Protein AF-A0A671TIH8-F1 (afdb_monomer_lite)

Radius of gyration: 18.8 Å; chains: 1; bounding box: 42×39×66 Å

Sequence (203 aa):
MKINFQILFIASVSAQFGKHVYVEHEYEWPEAQQYCRDHYTDLSPLTSHREEMKLKTATTGKVQKFWIGLYRNGTDWKWSGGGHFHFFCINLIVMETKRTWLQAMWQCKNTHTALVSLASETEHLLAVREIQQDDVTELVWIGLRFLQDRWLWVNDDPLDYQAWPKEGDQDHLCPLWKRCGALTKEGRWENWDCDARLNFICY

Foldseek 3Di:
DDPDPPPPPPVFDWDDDQQKIWTPWWDWQVVQQVVLVVPAQGFAAPDDPVSVVSVCVVVVVPAPDEDGDDDDDDDDDDDPDGDIGITIHGHKDWFLWWDFLVVQQVVLVVPHNGFADQQDPVSLVSVLVVQLDPSFDQKAFGQWFQDPQDIDRPSRRDNNDAQADPDDDVCVNGPPAQGTWIAGNVSHIDRGHRRGIGIGIHD

Structure (mmCIF, N/CA/C/O backbone):
data_AF-A0A671TIH8-F1
#
_entry.id   AF-A0A671TIH8-F1
#
loop_
_atom_site.group_PDB
_atom_site.id
_atom_site.type_symbol
_atom_site.label_atom_id
_atom_site.label_alt_id
_atom_site.label_comp_id
_atom_site.label_asym_id
_atom_site.label_entity_id
_atom_site.label_seq_id
_atom_site.pdbx_PDB_ins_code
_atom_site.Cartn_x
_atom_site.Cartn_y
_atom_site.Cartn_z
_atom_site.occupancy
_atom_site.B_iso_or_equiv
_atom_site.auth_seq_id
_atom_site.auth_comp_id
_atom_site.auth_asym_id
_atom_site.auth_atom_id
_atom_site.pdbx_PDB_model_num
ATOM 1 N N . MET A 1 1 ? 16.368 -19.559 41.984 1.00 33.50 1 MET A N 1
ATOM 2 C CA . MET A 1 1 ? 14.913 -19.748 41.820 1.00 33.50 1 MET A CA 1
ATOM 3 C C . MET A 1 1 ? 14.466 -18.858 40.667 1.00 33.50 1 MET A C 1
ATOM 5 O O . MET A 1 1 ? 14.328 -17.660 40.857 1.00 33.50 1 MET A O 1
ATOM 9 N N . LYS A 1 2 ? 14.411 -19.400 39.444 1.00 30.80 2 LYS A N 1
ATOM 10 C CA . LYS A 1 2 ? 13.962 -18.664 38.253 1.00 30.80 2 LYS A CA 1
ATOM 11 C C . LYS A 1 2 ? 12.460 -18.898 38.132 1.00 30.80 2 LYS A C 1
ATOM 13 O O . LYS A 1 2 ? 12.046 -20.043 37.978 1.00 30.80 2 LYS A O 1
ATOM 18 N N . ILE A 1 3 ? 11.670 -17.844 38.294 1.00 37.06 3 ILE A N 1
ATOM 19 C CA . ILE A 1 3 ? 10.221 -17.898 38.099 1.00 37.06 3 ILE A CA 1
ATOM 20 C C . ILE A 1 3 ? 9.996 -18.085 36.599 1.00 37.06 3 ILE A C 1
ATOM 22 O O . ILE A 1 3 ? 10.389 -17.243 35.797 1.00 37.06 3 ILE A O 1
ATOM 26 N N . ASN A 1 4 ? 9.452 -19.241 36.234 1.00 28.42 4 ASN A N 1
ATOM 27 C CA . ASN A 1 4 ? 9.126 -19.597 34.864 1.00 28.42 4 ASN A CA 1
ATOM 28 C C . ASN A 1 4 ? 7.735 -19.028 34.559 1.00 28.42 4 ASN A C 1
ATOM 30 O O . ASN A 1 4 ? 6.730 -19.614 34.956 1.00 28.42 4 ASN A O 1
ATOM 34 N N . PHE A 1 5 ? 7.676 -17.859 33.918 1.00 40.62 5 PHE A N 1
ATOM 35 C CA . PHE A 1 5 ? 6.441 -17.384 33.302 1.00 40.62 5 PHE A CA 1
ATOM 36 C C . PHE A 1 5 ? 6.196 -18.245 32.062 1.00 40.62 5 PHE A C 1
ATOM 38 O O . PHE A 1 5 ? 6.709 -17.964 30.981 1.00 40.62 5 PHE A O 1
ATOM 45 N N . GLN A 1 6 ? 5.415 -19.315 32.212 1.00 37.22 6 GLN A N 1
ATOM 46 C CA . GLN A 1 6 ? 4.691 -19.852 31.069 1.00 37.22 6 GLN A CA 1
ATOM 47 C C . GLN A 1 6 ? 3.666 -18.790 30.669 1.00 37.22 6 GLN A C 1
ATOM 49 O O . GLN A 1 6 ? 2.587 -18.704 31.250 1.00 37.22 6 GLN A O 1
ATOM 54 N N . ILE A 1 7 ? 4.033 -17.936 29.714 1.00 46.59 7 ILE A N 1
ATOM 55 C CA . ILE A 1 7 ? 3.062 -17.138 28.975 1.00 46.59 7 ILE A CA 1
ATOM 56 C C . ILE A 1 7 ? 2.203 -18.158 28.230 1.00 46.59 7 ILE A C 1
ATOM 58 O O . ILE A 1 7 ? 2.672 -18.827 27.308 1.00 46.59 7 ILE A O 1
ATOM 62 N N . LEU A 1 8 ? 0.961 -18.332 28.682 1.00 35.62 8 LEU A N 1
ATOM 63 C CA . LEU A 1 8 ? -0.069 -18.971 27.881 1.00 35.62 8 LEU A CA 1
ATOM 64 C C . LEU A 1 8 ? -0.214 -18.107 26.619 1.00 35.62 8 LEU A C 1
ATOM 66 O O . LEU A 1 8 ? -0.825 -17.043 26.668 1.00 35.62 8 LEU A O 1
ATOM 70 N N . PHE A 1 9 ? 0.363 -18.534 25.494 1.00 41.25 9 PHE A N 1
ATOM 71 C CA . PHE A 1 9 ? -0.063 -18.033 24.193 1.00 41.25 9 PHE A CA 1
ATOM 72 C C . PHE A 1 9 ? -1.474 -18.577 23.973 1.00 41.25 9 PHE A C 1
ATOM 74 O O . PHE A 1 9 ? -1.660 -19.674 23.449 1.00 41.25 9 PHE A O 1
ATOM 81 N N . ILE A 1 10 ? -2.485 -17.840 24.437 1.00 46.78 10 ILE A N 1
ATOM 82 C CA . ILE A 1 10 ? -3.822 -17.991 23.877 1.00 46.78 10 ILE A CA 1
ATOM 83 C C . ILE A 1 10 ? -3.638 -17.609 22.413 1.00 46.78 10 ILE A C 1
ATOM 85 O O . ILE A 1 10 ? -3.337 -16.456 22.116 1.00 46.78 10 ILE A O 1
ATOM 89 N N . ALA A 1 11 ? -3.720 -18.586 21.509 1.00 47.25 11 ALA A N 1
ATOM 90 C CA . ALA A 1 11 ? -3.838 -18.294 20.092 1.00 47.25 11 ALA A CA 1
ATOM 91 C C . ALA A 1 11 ? -5.108 -17.453 19.944 1.00 47.25 11 ALA A C 1
ATOM 93 O O . ALA A 1 11 ? -6.221 -17.961 20.077 1.00 47.25 11 ALA A O 1
ATOM 94 N N . SER A 1 12 ? -4.939 -16.146 19.794 1.00 57.44 12 SER A N 1
ATOM 95 C CA . SER A 1 12 ? -6.039 -15.235 19.550 1.00 57.44 12 SER A CA 1
ATOM 96 C C . SER A 1 12 ? -6.670 -15.636 18.224 1.00 57.44 12 SER A C 1
ATOM 98 O O . SER A 1 12 ? -6.004 -15.741 17.190 1.00 57.44 12 SER A O 1
ATOM 100 N N . VAL A 1 13 ? -7.971 -15.918 18.254 1.00 72.50 13 VAL A N 1
ATOM 101 C CA . VAL A 1 13 ? -8.722 -16.156 17.027 1.00 72.50 13 VAL A CA 1
ATOM 102 C C . VAL A 1 13 ? -8.738 -14.831 16.270 1.00 72.50 13 VAL A C 1
ATOM 104 O O . VAL A 1 13 ? -9.264 -13.825 16.750 1.00 72.50 13 VAL A O 1
ATOM 107 N N . SER A 1 14 ? -8.091 -14.823 15.109 1.00 80.69 14 SER A N 1
ATOM 108 C CA . SER A 1 14 ? -8.072 -13.691 14.193 1.00 80.69 14 SER A CA 1
ATOM 109 C C . SER A 1 14 ? -8.720 -14.091 12.874 1.00 80.69 14 SER A C 1
ATOM 111 O O . SER A 1 14 ? -8.659 -15.250 12.458 1.00 80.69 14 SER A O 1
ATOM 113 N N . ALA A 1 15 ? -9.389 -13.139 12.230 1.00 85.31 15 ALA A N 1
ATOM 114 C CA . ALA A 1 15 ? -10.058 -13.360 10.953 1.00 85.31 15 ALA A CA 1
ATOM 115 C C . ALA A 1 15 ? -9.617 -12.306 9.933 1.00 85.31 15 ALA A C 1
ATOM 117 O O . ALA A 1 15 ? -9.717 -11.108 10.196 1.00 85.31 15 ALA A O 1
ATOM 118 N N . GLN A 1 16 ? -9.143 -12.756 8.768 1.00 87.12 16 GLN A N 1
ATOM 119 C CA . GLN A 1 16 ? -8.716 -11.883 7.673 1.00 87.12 16 GLN A CA 1
ATOM 120 C C . GLN A 1 16 ? -9.917 -11.450 6.818 1.00 87.12 16 GLN A C 1
ATOM 122 O O . GLN A 1 16 ? -10.684 -12.279 6.327 1.00 87.12 16 GLN A O 1
ATOM 127 N N . PHE A 1 17 ? -10.032 -10.147 6.575 1.00 87.44 17 PHE A N 1
ATOM 128 C CA . PHE A 1 17 ? -11.039 -9.507 5.736 1.00 87.44 17 PHE A CA 1
ATOM 129 C C . PHE A 1 17 ? -10.373 -8.507 4.788 1.00 87.44 17 PHE A C 1
ATOM 131 O O . PHE A 1 17 ? -10.206 -7.325 5.101 1.00 87.44 17 PHE A O 1
ATOM 138 N N . GLY A 1 18 ? -9.994 -8.969 3.597 1.00 87.31 18 GLY A N 1
ATOM 139 C CA . GLY A 1 18 ? -9.231 -8.133 2.674 1.00 87.31 18 GLY A CA 1
ATOM 140 C C . GLY A 1 18 ? -7.857 -7.829 3.272 1.00 87.31 18 GLY A C 1
ATOM 141 O O . GLY A 1 18 ? -7.133 -8.748 3.623 1.00 87.31 18 GLY A O 1
ATOM 142 N N . LYS A 1 19 ? -7.536 -6.547 3.455 1.00 90.56 19 LYS A N 1
ATOM 143 C CA . LYS A 1 19 ? -6.309 -6.082 4.126 1.00 90.56 19 LYS A CA 1
ATOM 144 C C . LYS A 1 19 ? -6.391 -5.984 5.653 1.00 90.56 19 LYS A C 1
ATOM 146 O O . LYS A 1 19 ? -5.404 -5.640 6.298 1.00 90.56 19 LYS A O 1
ATOM 151 N N . HIS A 1 20 ? -7.563 -6.256 6.225 1.00 92.56 20 HIS A N 1
ATOM 152 C CA . HIS A 1 20 ? -7.836 -6.068 7.648 1.00 92.56 20 HIS A CA 1
ATOM 153 C C . HIS A 1 20 ? -7.850 -7.394 8.385 1.00 92.56 20 HIS A C 1
ATOM 155 O O . HIS A 1 20 ? -8.495 -8.339 7.942 1.00 92.56 20 HIS A O 1
ATOM 161 N N . VAL A 1 21 ? -7.228 -7.438 9.554 1.00 93.12 21 VAL A N 1
ATOM 162 C CA . VAL A 1 21 ? -7.294 -8.571 10.471 1.00 93.12 21 VAL A CA 1
ATOM 163 C C . VAL A 1 21 ? -8.147 -8.180 11.662 1.00 93.12 21 VAL A C 1
ATOM 165 O O . VAL A 1 21 ? -7.780 -7.288 12.422 1.00 93.12 21 VAL A O 1
ATOM 168 N N . TYR A 1 22 ? -9.283 -8.843 11.837 1.00 92.44 22 TYR A N 1
ATOM 169 C CA . TYR A 1 22 ? -10.086 -8.706 13.043 1.00 92.44 22 TYR A CA 1
ATOM 170 C C . TYR A 1 22 ? -9.444 -9.471 14.196 1.00 92.44 22 TYR A C 1
ATOM 172 O O . TYR A 1 22 ? -9.108 -10.647 14.038 1.00 92.44 22 TYR A O 1
ATOM 180 N N . VAL A 1 23 ? -9.340 -8.821 15.354 1.00 91.50 23 VAL A N 1
ATOM 181 C CA . VAL A 1 23 ? -8.913 -9.446 16.607 1.00 91.50 23 VAL A CA 1
ATOM 182 C C . VAL A 1 23 ? -10.116 -9.515 17.544 1.00 91.50 23 VAL A C 1
ATOM 184 O O . VAL A 1 23 ? -10.739 -8.498 17.847 1.00 91.50 23 VAL A O 1
ATOM 187 N N . GLU A 1 24 ? -10.462 -10.725 17.989 1.00 86.56 24 GLU A N 1
ATOM 188 C CA . GLU A 1 24 ? -11.682 -10.958 18.776 1.00 86.56 24 GLU A CA 1
ATOM 189 C C . GLU A 1 24 ? -11.650 -10.284 20.158 1.00 86.56 24 GLU A C 1
ATOM 191 O O . GLU A 1 24 ? -12.685 -9.851 20.659 1.00 86.56 24 GLU A O 1
ATOM 196 N N . HIS A 1 25 ? -10.468 -10.145 20.758 1.00 87.69 25 HIS A N 1
ATOM 197 C CA . HIS A 1 25 ? -10.304 -9.566 22.092 1.00 87.69 25 HIS A CA 1
ATOM 198 C C . HIS A 1 25 ? -10.431 -8.035 22.080 1.00 87.69 25 HIS A C 1
ATOM 200 O O . HIS A 1 25 ? -10.101 -7.374 21.096 1.00 87.69 25 HIS A O 1
ATOM 206 N N . GLU A 1 26 ? -10.891 -7.466 23.192 1.00 89.75 26 GLU A N 1
ATOM 207 C CA . GLU A 1 26 ? -11.017 -6.019 23.372 1.00 89.75 26 GLU A CA 1
ATOM 208 C C . GLU A 1 26 ? -9.852 -5.470 24.203 1.00 89.75 26 GLU A C 1
ATOM 210 O O . GLU A 1 26 ? -9.499 -6.024 25.245 1.00 89.75 26 GLU A O 1
ATOM 215 N N . TYR A 1 27 ? -9.280 -4.351 23.770 1.00 88.25 27 TYR A N 1
ATOM 216 C CA . TYR A 1 27 ? -8.140 -3.707 24.428 1.00 88.25 27 TYR A CA 1
ATOM 217 C C . TYR A 1 27 ? -8.364 -2.203 24.541 1.00 88.25 27 TYR A C 1
ATOM 219 O O . TYR A 1 27 ? -9.181 -1.634 23.804 1.00 88.25 27 TYR A O 1
ATOM 227 N N . GLU A 1 28 ? -7.626 -1.537 25.427 1.00 88.75 28 GLU A N 1
ATOM 228 C CA . GLU A 1 28 ? -7.474 -0.094 25.316 1.00 88.75 28 GLU A CA 1
ATOM 229 C C . GLU A 1 28 ? -6.682 0.240 24.046 1.00 88.75 28 GLU A C 1
ATOM 231 O O . GLU A 1 28 ? -5.911 -0.569 23.525 1.00 88.75 28 GLU A O 1
ATOM 236 N N . TRP A 1 29 ? -6.854 1.455 23.529 1.00 87.31 29 TRP A N 1
ATOM 237 C CA . TRP A 1 29 ? -6.209 1.867 22.282 1.00 87.31 29 TRP A CA 1
ATOM 238 C C . TRP A 1 29 ? -4.686 1.613 22.226 1.00 87.31 29 TRP A C 1
ATOM 240 O O . TRP A 1 29 ? -4.236 1.035 21.233 1.00 87.31 29 TRP A O 1
ATOM 250 N N . PRO A 1 30 ? -3.867 1.995 23.235 1.00 86.94 30 PRO A N 1
ATOM 251 C CA . PRO A 1 30 ? -2.417 1.796 23.146 1.00 86.94 30 PRO A CA 1
ATOM 252 C C . PRO A 1 30 ? -2.029 0.315 23.128 1.00 86.94 30 PRO A C 1
ATOM 254 O O . PRO A 1 30 ? -1.063 -0.064 22.472 1.00 86.94 30 PRO A O 1
ATOM 257 N N . GLU A 1 31 ? -2.802 -0.528 23.803 1.00 90.81 31 GLU A N 1
ATOM 258 C CA . GLU A 1 31 ? -2.575 -1.969 23.869 1.00 90.81 31 GLU A CA 1
ATOM 259 C C . GLU A 1 31 ? -3.000 -2.644 22.561 1.00 90.81 31 GLU A C 1
ATOM 261 O O . GLU A 1 31 ? -2.275 -3.492 22.051 1.00 90.81 31 GLU A O 1
ATOM 266 N N . ALA A 1 32 ? -4.117 -2.211 21.964 1.00 91.50 32 ALA A N 1
ATOM 267 C CA . ALA A 1 32 ? -4.545 -2.637 20.633 1.00 91.50 32 ALA A CA 1
ATOM 268 C C . ALA A 1 32 ? -3.500 -2.279 19.565 1.00 91.50 32 ALA A C 1
ATOM 270 O O . ALA A 1 32 ? -3.170 -3.098 18.707 1.00 91.50 32 ALA A O 1
ATOM 271 N N . GLN A 1 33 ? -2.947 -1.062 19.633 1.00 91.31 33 GLN A N 1
ATOM 272 C CA . GLN A 1 33 ? -1.880 -0.636 18.732 1.00 91.31 33 GLN A CA 1
ATOM 273 C C . GLN A 1 33 ? -0.631 -1.487 18.896 1.00 91.31 33 GLN A C 1
ATOM 275 O O . GLN A 1 33 ? -0.076 -1.956 17.900 1.00 91.31 33 GLN A O 1
ATOM 280 N N . GLN A 1 34 ? -0.196 -1.684 20.139 1.00 93.06 34 GLN A N 1
ATOM 281 C CA . GLN A 1 34 ? 0.978 -2.493 20.419 1.00 93.06 34 GLN A CA 1
ATOM 282 C C . GLN A 1 34 ? 0.776 -3.926 19.926 1.00 93.06 34 GLN A C 1
ATOM 284 O O . GLN A 1 34 ? 1.618 -4.435 19.197 1.00 93.06 34 GLN A O 1
ATOM 289 N N . TYR A 1 35 ? -0.385 -4.520 20.205 1.00 94.69 35 TYR A N 1
ATOM 290 C CA . TYR A 1 35 ? -0.747 -5.839 19.703 1.00 94.69 35 TYR A CA 1
ATOM 291 C C . TYR A 1 35 ? -0.637 -5.914 18.173 1.00 94.69 35 TYR A C 1
ATOM 293 O O . TYR A 1 35 ? -0.027 -6.838 17.639 1.00 94.69 35 TYR A O 1
ATOM 301 N N . CYS A 1 36 ? -1.187 -4.939 17.440 1.00 94.62 36 CYS A N 1
ATOM 302 C CA . CYS A 1 36 ? -1.089 -4.949 15.982 1.00 94.62 36 CYS A CA 1
ATOM 303 C C . CYS A 1 36 ? 0.350 -4.826 15.476 1.00 94.62 36 CYS A C 1
ATOM 305 O O . CYS A 1 36 ? 0.651 -5.391 14.435 1.00 94.62 36 CYS A O 1
ATOM 307 N N . ARG A 1 37 ? 1.229 -4.109 16.179 1.00 94.94 37 ARG A N 1
ATOM 308 C CA . ARG A 1 37 ? 2.648 -3.979 15.809 1.00 94.94 37 ARG A CA 1
ATOM 309 C C . ARG A 1 37 ? 3.481 -5.202 16.178 1.00 94.94 37 ARG A C 1
ATOM 311 O O . ARG A 1 37 ? 4.472 -5.474 15.514 1.00 94.94 37 ARG A O 1
ATOM 318 N N . ASP A 1 38 ? 3.076 -5.927 17.214 1.00 95.62 38 ASP A N 1
ATOM 319 C CA . ASP A 1 38 ? 3.739 -7.161 17.636 1.00 95.62 38 ASP A CA 1
ATOM 320 C C . ASP A 1 38 ? 3.363 -8.353 16.738 1.00 95.62 38 ASP A C 1
ATOM 322 O O . ASP A 1 38 ? 4.142 -9.298 16.609 1.00 95.62 38 ASP A O 1
ATOM 326 N N . HIS A 1 39 ? 2.175 -8.324 16.120 1.00 94.81 39 HIS A N 1
ATOM 327 C CA . HIS A 1 39 ? 1.618 -9.463 15.377 1.00 94.81 39 HIS A CA 1
ATOM 328 C C . HIS A 1 39 ? 1.355 -9.216 13.884 1.00 94.81 39 HIS A C 1
ATOM 330 O O . HIS A 1 39 ? 1.260 -10.180 13.125 1.00 94.81 39 HIS A O 1
ATOM 336 N N . TYR A 1 40 ? 1.215 -7.960 13.464 1.00 95.62 40 TYR A N 1
ATOM 337 C CA . TYR A 1 40 ? 0.900 -7.532 12.095 1.00 95.62 40 TYR A CA 1
ATOM 338 C C . TYR A 1 40 ? 1.698 -6.252 11.775 1.00 95.62 40 TYR A C 1
ATOM 340 O O . TYR A 1 40 ? 2.828 -6.105 12.229 1.00 95.62 40 TYR A O 1
ATOM 348 N N . THR A 1 41 ? 1.144 -5.313 10.999 1.00 95.38 41 THR A N 1
ATOM 349 C CA . THR A 1 41 ? 1.839 -4.064 10.645 1.00 95.38 41 THR A CA 1
ATOM 350 C C . THR A 1 41 ? 1.503 -2.909 11.593 1.00 95.38 41 THR A C 1
ATOM 352 O O . THR A 1 41 ? 2.400 -2.274 12.148 1.00 95.38 41 THR A O 1
ATOM 355 N N . ASP A 1 42 ? 0.222 -2.571 11.760 1.00 94.69 42 ASP A N 1
ATOM 356 C CA . ASP A 1 42 ? -0.248 -1.533 12.697 1.00 94.69 42 ASP A CA 1
ATOM 357 C C . ASP A 1 42 ? -1.776 -1.636 12.872 1.00 94.69 42 ASP A C 1
ATOM 359 O O . ASP A 1 42 ? -2.427 -2.496 12.268 1.00 94.69 42 ASP A O 1
ATOM 363 N N . LEU A 1 43 ? -2.371 -0.758 13.681 1.00 92.50 43 LEU A N 1
ATOM 364 C CA . LEU A 1 43 ? -3.821 -0.564 13.687 1.00 92.50 43 LEU A CA 1
ATOM 365 C C . LEU A 1 43 ? -4.306 -0.139 12.301 1.00 92.50 43 LEU A C 1
ATOM 367 O O . LEU A 1 43 ? -3.715 0.717 11.642 1.00 92.50 43 LEU A O 1
ATOM 371 N N . SER A 1 44 ? -5.430 -0.707 11.881 1.00 91.75 44 SER A N 1
ATOM 372 C CA . SER A 1 44 ? -6.017 -0.402 10.588 1.00 91.75 44 SER A CA 1
ATOM 373 C C . SER A 1 44 ? -6.437 1.074 10.501 1.00 91.75 44 SER A C 1
ATOM 375 O O . SER A 1 44 ? -7.153 1.561 11.386 1.00 91.75 44 SER A O 1
ATOM 377 N N . PRO A 1 45 ? -6.026 1.809 9.450 1.00 85.94 45 PRO A N 1
ATOM 378 C CA . PRO A 1 45 ? -6.302 3.239 9.340 1.00 85.94 45 PRO A CA 1
ATOM 379 C C . PRO A 1 45 ? -7.764 3.572 9.013 1.00 85.94 45 PRO A C 1
ATOM 381 O O . PRO A 1 45 ? -8.167 4.700 9.270 1.00 85.94 45 PRO A O 1
ATOM 384 N N . LEU A 1 46 ? -8.537 2.619 8.469 1.00 82.38 46 LEU A N 1
ATOM 385 C CA . LEU A 1 46 ? -9.905 2.777 7.939 1.00 82.38 46 LEU A CA 1
ATOM 386 C C . LEU A 1 46 ? -10.163 4.097 7.210 1.00 82.38 46 LEU A C 1
ATOM 388 O O . LEU A 1 46 ? -10.524 5.127 7.773 1.00 82.38 46 LEU A O 1
ATOM 392 N N . THR A 1 47 ? -10.044 4.025 5.898 1.00 75.50 47 THR A N 1
ATOM 393 C CA . THR A 1 47 ? -9.861 5.192 5.033 1.00 75.50 47 THR A CA 1
ATOM 394 C C . THR A 1 47 ? -11.161 5.685 4.408 1.00 75.50 47 THR A C 1
ATOM 396 O O . THR A 1 47 ? -11.212 6.780 3.853 1.00 75.50 47 THR A O 1
ATOM 399 N N . SER A 1 48 ? -12.239 4.896 4.492 1.00 80.06 48 SER A N 1
ATOM 400 C CA . SER A 1 48 ? -13.537 5.257 3.924 1.00 80.06 48 SER A CA 1
ATOM 401 C C . SER A 1 48 ? -14.711 4.616 4.663 1.00 80.06 48 SER A C 1
ATOM 403 O O . SER A 1 48 ? -14.623 3.508 5.191 1.00 80.06 48 SER A O 1
ATOM 405 N N . HIS A 1 49 ? -15.873 5.268 4.602 1.00 82.19 49 HIS A N 1
ATOM 406 C CA . HIS A 1 49 ? -17.117 4.709 5.140 1.00 82.19 49 HIS A CA 1
ATOM 407 C C . HIS A 1 49 ? -17.516 3.380 4.469 1.00 82.19 49 HIS A C 1
ATOM 409 O O . HIS A 1 49 ? -18.102 2.496 5.092 1.00 82.19 49 HIS A O 1
ATOM 415 N N . ARG A 1 50 ? -17.163 3.202 3.189 1.00 83.75 50 ARG A N 1
ATOM 416 C CA . ARG A 1 50 ? -17.396 1.948 2.458 1.00 83.75 50 ARG A CA 1
ATOM 417 C C . ARG A 1 50 ? -16.595 0.794 3.056 1.00 83.75 50 ARG A C 1
ATOM 419 O O . ARG A 1 50 ? -17.105 -0.317 3.160 1.00 83.75 50 ARG A O 1
ATOM 426 N N . GLU A 1 51 ? -15.347 1.053 3.423 1.00 84.50 51 GLU A N 1
ATOM 427 C CA . GLU A 1 51 ? -14.477 0.086 4.087 1.00 84.50 51 GLU A CA 1
ATOM 428 C C . GLU A 1 51 ? -14.988 -0.252 5.494 1.00 84.50 51 GLU A C 1
ATOM 430 O O . GLU A 1 51 ? -15.154 -1.426 5.822 1.00 84.50 51 GLU A O 1
ATOM 435 N N . GLU A 1 52 ? -15.369 0.763 6.269 1.00 85.69 52 GLU A N 1
ATOM 436 C CA . GLU A 1 52 ? -15.998 0.605 7.586 1.00 85.69 52 GLU A CA 1
ATOM 437 C C . GLU A 1 52 ? -17.242 -0.303 7.527 1.00 85.69 52 GLU A C 1
ATOM 439 O O . GLU A 1 52 ? -17.394 -1.241 8.314 1.00 85.69 52 GLU A O 1
ATOM 444 N N . MET A 1 53 ? -18.124 -0.064 6.552 1.00 86.12 53 MET A N 1
ATOM 445 C CA . MET A 1 53 ? -19.351 -0.838 6.364 1.00 86.12 53 MET A CA 1
ATOM 446 C C . MET A 1 53 ? -19.068 -2.300 5.996 1.00 86.12 53 MET A C 1
ATOM 448 O O . MET A 1 53 ? -19.748 -3.202 6.498 1.00 86.12 53 MET A O 1
ATOM 452 N N . LYS A 1 54 ? -18.047 -2.556 5.164 1.00 86.50 54 LYS A N 1
ATOM 453 C CA . LYS A 1 54 ? -17.609 -3.922 4.835 1.00 86.50 54 LYS A CA 1
ATOM 454 C C . LYS A 1 54 ? -17.165 -4.671 6.092 1.00 86.50 54 LYS A C 1
ATOM 456 O O . LYS A 1 54 ? -17.602 -5.801 6.291 1.00 86.50 54 LYS A O 1
ATOM 461 N N . LEU A 1 55 ? -16.377 -4.044 6.967 1.00 87.38 55 LEU A N 1
ATOM 462 C CA . LEU A 1 55 ? -15.879 -4.679 8.195 1.00 87.38 55 LEU A CA 1
ATOM 463 C C . LEU A 1 55 ? -16.976 -4.917 9.240 1.00 87.38 55 LEU A C 1
ATOM 465 O O . LEU A 1 55 ? -17.039 -5.987 9.850 1.00 87.38 55 LEU A O 1
ATOM 469 N N . LYS A 1 56 ? -17.906 -3.971 9.401 1.00 86.19 56 LYS A N 1
ATOM 470 C CA . LYS A 1 56 ? -19.096 -4.165 10.250 1.00 86.19 56 LYS A CA 1
ATOM 471 C C . LYS A 1 56 ? -19.959 -5.328 9.762 1.00 86.19 56 LYS A C 1
ATOM 473 O O . LYS A 1 56 ? -20.438 -6.129 10.560 1.00 86.19 56 LYS A O 1
ATOM 478 N N . THR A 1 57 ? -20.119 -5.462 8.447 1.00 86.56 57 THR A N 1
ATOM 479 C CA . THR A 1 57 ? -20.866 -6.578 7.846 1.00 86.56 57 THR A CA 1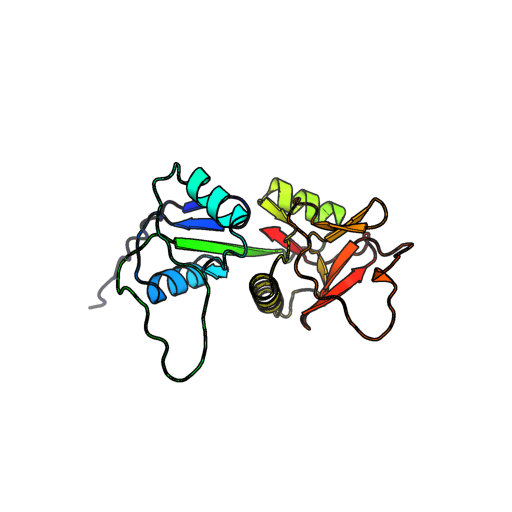
ATOM 480 C C . THR A 1 57 ? -20.124 -7.905 8.018 1.00 86.56 57 THR A C 1
ATOM 482 O O . THR A 1 57 ? -20.736 -8.909 8.375 1.00 86.56 57 THR A O 1
ATOM 485 N N . ALA A 1 58 ? -18.803 -7.905 7.829 1.00 82.88 58 ALA A N 1
ATOM 486 C CA . ALA A 1 58 ? -17.947 -9.080 7.968 1.00 82.88 58 ALA A CA 1
ATOM 487 C C . ALA A 1 58 ? -17.949 -9.662 9.392 1.00 82.88 58 ALA A C 1
ATOM 489 O O . ALA A 1 58 ? -17.894 -10.874 9.576 1.00 82.88 58 ALA A O 1
ATOM 490 N N . THR A 1 59 ? -18.115 -8.807 10.401 1.00 82.50 59 THR A N 1
ATOM 491 C CA . THR A 1 59 ? -18.292 -9.213 11.804 1.00 82.50 59 THR A CA 1
ATOM 492 C C . THR A 1 59 ? -19.750 -9.524 12.162 1.00 82.50 59 THR A C 1
ATOM 494 O O . THR A 1 59 ? -20.111 -9.585 13.338 1.00 82.50 59 THR A O 1
ATOM 497 N N . THR A 1 60 ? -20.628 -9.740 11.174 1.00 82.56 60 THR A N 1
ATOM 498 C CA . THR A 1 60 ? -22.073 -10.001 11.350 1.00 82.56 60 THR A CA 1
ATOM 499 C C . THR A 1 60 ? -22.801 -8.924 12.165 1.00 82.56 60 THR A C 1
ATOM 501 O O . THR A 1 60 ? -23.783 -9.203 12.846 1.00 82.56 60 THR A O 1
ATOM 504 N N . GLY A 1 61 ? -22.298 -7.686 12.145 1.00 73.62 61 GLY A N 1
ATOM 505 C CA . GLY A 1 61 ? -22.822 -6.579 12.945 1.00 73.62 61 GLY A CA 1
ATOM 506 C C . GLY A 1 61 ? -22.528 -6.670 14.446 1.00 73.62 61 GLY A C 1
ATOM 507 O O . GLY A 1 61 ? -22.995 -5.810 15.193 1.00 73.62 61 GLY A O 1
ATOM 508 N N . LYS A 1 62 ? -21.755 -7.671 14.899 1.00 75.44 62 LYS A N 1
ATOM 509 C CA . LYS A 1 62 ? -21.371 -7.828 16.313 1.00 75.44 62 LYS A CA 1
ATOM 510 C C . LYS A 1 62 ? -20.499 -6.673 16.789 1.00 75.44 62 LYS A C 1
ATOM 512 O O . LYS A 1 62 ? -20.646 -6.222 17.920 1.00 75.44 62 LYS A O 1
ATOM 517 N N . VAL A 1 63 ? -19.631 -6.164 15.916 1.00 79.25 63 VAL A N 1
ATOM 518 C CA . VAL A 1 63 ? -18.717 -5.075 16.253 1.00 79.25 63 VAL A CA 1
ATOM 519 C C . VAL A 1 63 ? -19.291 -3.745 15.774 1.00 79.25 63 VAL A C 1
ATOM 521 O O . VAL A 1 63 ? -19.287 -3.436 14.583 1.00 79.25 63 VAL A O 1
ATOM 524 N N . GLN A 1 64 ? -19.782 -2.933 16.713 1.00 74.25 64 GLN A N 1
ATOM 525 C CA . GLN A 1 64 ? -20.346 -1.609 16.408 1.00 74.25 64 GLN A CA 1
ATOM 526 C C . GLN A 1 64 ? -19.356 -0.457 16.603 1.00 74.25 64 GLN A C 1
ATOM 528 O O . GLN A 1 64 ? -19.463 0.565 15.921 1.00 74.25 64 GLN A O 1
ATOM 533 N N . LYS A 1 65 ? -18.402 -0.628 17.524 1.00 79.94 65 LYS A N 1
ATOM 534 C CA . LYS A 1 65 ? -17.336 0.322 17.851 1.00 79.94 65 LYS A CA 1
ATOM 535 C C . LYS A 1 65 ? -16.018 -0.434 17.898 1.00 79.94 65 LYS A C 1
ATOM 537 O O . LYS A 1 65 ? -15.969 -1.528 18.453 1.00 79.94 65 LYS A O 1
ATOM 542 N N . PHE A 1 66 ? -14.981 0.151 17.319 1.00 84.56 66 PHE A N 1
ATOM 543 C CA . PHE A 1 66 ? -13.647 -0.425 17.320 1.00 84.56 66 PHE A CA 1
ATOM 544 C C . PHE A 1 66 ? -12.581 0.669 17.240 1.00 84.56 66 PHE A C 1
ATOM 546 O O . PHE A 1 66 ? -12.867 1.791 16.808 1.00 84.56 66 PHE A O 1
ATOM 553 N N . TRP A 1 67 ? -11.356 0.339 17.637 1.00 84.69 67 TRP A N 1
ATOM 554 C CA . TRP A 1 67 ? -10.204 1.220 17.471 1.00 84.69 67 TRP A CA 1
ATOM 555 C C . TRP A 1 67 ? -9.712 1.266 16.023 1.00 84.69 67 TRP A C 1
ATOM 557 O O . TRP A 1 67 ? -9.758 0.268 15.303 1.00 84.69 67 TRP A O 1
ATOM 567 N N . ILE A 1 68 ? -9.221 2.443 15.623 1.00 76.25 68 ILE A N 1
ATOM 568 C CA . ILE A 1 68 ? -8.595 2.718 14.322 1.00 76.25 68 ILE A CA 1
ATOM 569 C C . ILE A 1 68 ? -7.228 3.384 14.522 1.00 76.25 68 ILE A C 1
ATOM 571 O O . ILE A 1 68 ? -6.956 3.957 15.580 1.00 76.25 68 ILE A O 1
ATOM 575 N N . GLY A 1 69 ? -6.385 3.332 13.491 1.00 70.06 69 GLY A N 1
ATOM 576 C CA . GLY A 1 69 ? -4.991 3.790 13.504 1.00 70.06 69 GLY A CA 1
ATOM 577 C C . GLY A 1 69 ? -4.762 5.304 13.391 1.00 70.06 69 GLY A C 1
ATOM 578 O O . GLY A 1 69 ? -3.625 5.722 13.189 1.00 70.06 69 GLY A O 1
ATOM 579 N N . LEU A 1 70 ? -5.795 6.149 13.507 1.00 62.16 70 LEU A N 1
ATOM 580 C CA . LEU A 1 70 ? -5.612 7.608 13.498 1.00 62.16 70 LEU A CA 1
ATOM 581 C C . LEU A 1 70 ? -4.810 8.063 14.730 1.00 62.16 70 LEU A C 1
ATOM 583 O O . LEU A 1 70 ? -5.236 7.864 15.867 1.00 62.16 70 LEU A O 1
ATOM 587 N N . TYR A 1 71 ? -3.678 8.731 14.497 1.00 47.69 71 TYR A N 1
ATOM 588 C CA . TYR A 1 71 ? -2.814 9.297 15.536 1.00 47.69 71 TYR A CA 1
ATOM 589 C C . TYR A 1 71 ? -2.395 10.733 15.178 1.00 47.69 71 TYR A C 1
ATOM 591 O O . TYR A 1 71 ? -2.035 11.013 14.036 1.00 47.69 71 TYR A O 1
ATOM 599 N N . ARG A 1 72 ? -2.425 11.656 16.152 1.00 46.25 72 ARG A N 1
ATOM 600 C CA . ARG A 1 72 ? -1.993 13.058 16.000 1.00 46.25 72 ARG A CA 1
ATOM 601 C C . ARG A 1 72 ? -0.919 13.388 17.037 1.00 46.25 72 ARG A C 1
ATOM 603 O O . ARG A 1 72 ? -1.125 13.160 18.222 1.00 46.25 72 ARG A O 1
ATOM 610 N N . ASN A 1 73 ? 0.191 13.984 16.598 1.00 39.88 73 ASN A N 1
ATOM 611 C CA . ASN A 1 73 ? 1.315 14.355 17.463 1.00 39.88 73 ASN A CA 1
ATOM 612 C C . ASN A 1 73 ? 1.346 15.886 17.710 1.00 39.88 73 ASN A C 1
ATOM 614 O O . ASN A 1 73 ? 1.593 16.652 16.779 1.00 39.88 73 ASN A O 1
ATOM 618 N N . GLY A 1 74 ? 1.023 16.339 18.936 1.00 59.81 74 GLY A N 1
ATOM 619 C CA . GLY A 1 74 ? 0.969 17.752 19.382 1.00 59.81 74 GLY A CA 1
ATOM 620 C C . GLY A 1 74 ? 0.171 17.966 20.695 1.00 59.81 74 GLY A C 1
ATOM 621 O O . GLY A 1 74 ? -0.612 17.098 21.071 1.00 59.81 74 GLY A O 1
ATOM 622 N N . THR A 1 75 ? 0.360 19.106 21.388 1.00 50.59 75 THR A N 1
ATOM 623 C CA . THR A 1 75 ? 0.247 19.297 22.869 1.00 50.59 75 THR A CA 1
ATOM 624 C C . THR A 1 75 ? -1.149 19.321 23.527 1.00 50.59 75 THR A C 1
ATOM 626 O O . THR A 1 75 ? -1.440 20.229 24.296 1.00 50.59 75 THR A O 1
ATOM 629 N N . ASP A 1 76 ? -2.009 18.354 23.220 1.00 48.88 76 ASP A N 1
ATOM 630 C CA . ASP A 1 76 ? -2.935 17.682 24.158 1.00 48.88 76 ASP A CA 1
ATOM 631 C C . ASP A 1 76 ? -4.114 17.100 23.372 1.00 48.88 76 ASP A C 1
ATOM 633 O O . ASP A 1 76 ? -5.131 17.751 23.130 1.00 48.88 76 ASP A O 1
ATOM 637 N N . TRP A 1 77 ? -3.973 15.830 22.995 1.00 49.78 77 TRP A N 1
ATOM 638 C CA . TRP A 1 77 ? -5.077 14.985 22.548 1.00 49.78 77 TRP A CA 1
ATOM 639 C C . TRP A 1 77 ? -5.276 13.885 23.587 1.00 49.78 77 TRP A C 1
ATOM 641 O O . TRP A 1 77 ? -4.407 13.038 23.778 1.00 49.78 77 TRP A O 1
ATOM 651 N N . LYS A 1 78 ? -6.415 13.916 24.286 1.00 48.53 78 LYS A N 1
ATOM 652 C CA . LYS A 1 78 ? -6.875 12.833 25.166 1.00 48.53 78 LYS A CA 1
ATOM 653 C C . LYS A 1 78 ? -7.973 12.043 24.457 1.00 48.53 78 LYS A C 1
ATOM 655 O O . LYS A 1 78 ? -8.841 12.635 23.819 1.00 48.53 78 LYS A O 1
ATOM 660 N N . TRP A 1 79 ? -7.938 10.717 24.587 1.00 50.62 79 TRP A N 1
ATOM 661 C CA . TRP A 1 79 ? -8.954 9.815 24.041 1.00 50.62 79 TRP A CA 1
ATOM 662 C C . TRP A 1 79 ? -10.333 10.107 24.642 1.00 50.62 79 TRP A C 1
ATOM 664 O O . TRP A 1 79 ? -10.458 10.319 25.846 1.00 50.62 79 TRP A O 1
ATOM 674 N N . SER A 1 80 ? -11.384 10.082 23.821 1.00 48.44 80 SER A N 1
ATOM 675 C CA . SER A 1 80 ? -12.742 10.452 24.239 1.00 48.44 80 SER A CA 1
ATOM 676 C C . SER A 1 80 ? -13.463 9.412 25.108 1.00 48.44 80 SER A C 1
ATOM 678 O O . SER A 1 80 ? -14.631 9.624 25.424 1.00 48.44 80 SER A O 1
ATOM 680 N N . GLY A 1 81 ? -12.848 8.282 25.479 1.00 56.31 81 GLY A N 1
ATOM 681 C CA . GLY A 1 81 ? -13.637 7.203 26.079 1.00 56.31 81 GLY A CA 1
ATOM 682 C C . GLY A 1 81 ? -12.902 6.007 26.665 1.00 56.31 81 GLY A C 1
ATOM 683 O O . GLY A 1 81 ? -13.399 4.914 26.441 1.00 56.31 81 GLY A O 1
ATOM 684 N N . GLY A 1 82 ? -11.775 6.207 27.369 1.00 58.88 82 GLY A N 1
ATOM 685 C CA . GLY A 1 82 ? -10.994 5.171 28.084 1.00 58.88 82 GLY A CA 1
ATOM 686 C C . GLY A 1 82 ? -11.750 3.867 28.373 1.00 58.88 82 GLY A C 1
ATOM 687 O O . GLY A 1 82 ? -12.465 3.765 29.367 1.00 58.88 82 GLY A O 1
ATOM 688 N N . GLY A 1 83 ? -11.624 2.905 27.462 1.00 70.19 83 GLY A N 1
ATOM 689 C CA . GLY A 1 83 ? -12.427 1.692 27.439 1.00 70.19 83 GLY A CA 1
ATOM 690 C C . GLY A 1 83 ? -11.830 0.649 26.506 1.00 70.19 83 GLY A C 1
ATOM 691 O O . GLY A 1 83 ? -10.998 0.966 25.653 1.00 70.19 83 GLY A O 1
ATOM 692 N N . HIS A 1 84 ? -12.273 -0.591 26.684 1.00 79.75 84 HIS A N 1
ATOM 693 C CA . HIS A 1 84 ? -11.872 -1.720 25.862 1.00 79.75 84 HIS A CA 1
ATOM 694 C C . HIS A 1 84 ? -12.802 -1.814 24.658 1.00 79.75 84 HIS A C 1
ATOM 696 O O . HIS A 1 84 ? -14.024 -1.803 24.806 1.00 79.75 84 HIS A O 1
ATOM 702 N N . PHE A 1 85 ? -12.226 -1.866 23.462 1.00 84.00 85 PHE A N 1
ATOM 703 C CA . PHE A 1 85 ? -12.985 -2.063 22.235 1.00 84.00 85 PHE A CA 1
ATOM 704 C C . PHE A 1 85 ? -12.279 -3.075 21.345 1.00 84.00 85 PHE A C 1
ATOM 706 O O . PHE A 1 85 ? -11.059 -3.248 21.401 1.00 84.00 85 PHE A O 1
ATOM 713 N N . HIS A 1 86 ? -13.064 -3.716 20.487 1.00 88.25 86 HIS A N 1
ATOM 714 C CA . HIS A 1 86 ? -12.553 -4.469 19.353 1.00 88.25 86 HIS A CA 1
ATOM 715 C C . HIS A 1 86 ? -11.684 -3.590 18.450 1.00 88.25 86 HIS A C 1
ATOM 717 O O . HIS A 1 86 ? -11.755 -2.363 18.484 1.00 88.25 86 HIS A O 1
ATOM 723 N N . PHE A 1 87 ? -10.877 -4.207 17.600 1.00 90.56 87 PHE A N 1
ATOM 724 C CA . PHE A 1 87 ? -9.982 -3.481 16.713 1.00 90.56 87 PHE A CA 1
ATOM 725 C C . PHE A 1 87 ? -9.623 -4.332 15.501 1.00 90.56 87 PHE A C 1
ATOM 727 O O . PHE A 1 87 ? -9.825 -5.550 15.478 1.00 90.56 87 PHE A O 1
ATOM 734 N N . PHE A 1 88 ? -9.127 -3.655 14.473 1.00 92.19 88 PHE A N 1
ATOM 735 C CA . PHE A 1 88 ? -8.610 -4.293 13.276 1.00 92.19 88 PHE A CA 1
ATOM 736 C C . PHE A 1 88 ? -7.155 -3.893 13.103 1.00 92.19 88 PHE A C 1
ATOM 738 O O . PHE A 1 88 ? -6.816 -2.720 13.262 1.00 92.19 88 PHE A O 1
ATOM 745 N N . CYS A 1 89 ? -6.316 -4.847 12.732 1.00 94.00 89 CYS A N 1
ATOM 746 C CA . CYS A 1 89 ? -4.955 -4.580 12.297 1.00 94.00 89 CYS A CA 1
ATOM 747 C C . CYS A 1 89 ? -4.901 -4.532 10.769 1.00 94.00 89 CYS A C 1
ATOM 749 O O . CYS A 1 89 ? -5.707 -5.173 10.096 1.00 94.00 89 CYS A O 1
ATOM 751 N N . ILE A 1 90 ? -3.955 -3.784 10.216 1.00 93.88 90 ILE A N 1
ATOM 752 C CA . ILE A 1 90 ? -3.543 -3.937 8.820 1.00 93.88 90 ILE A CA 1
ATOM 753 C C . ILE A 1 90 ? -2.334 -4.869 8.771 1.00 93.88 90 ILE A C 1
ATOM 755 O O . ILE A 1 90 ? -1.478 -4.820 9.656 1.00 93.88 90 ILE A O 1
ATOM 759 N N . ASN A 1 91 ? -2.283 -5.723 7.752 1.00 94.25 91 ASN A N 1
ATOM 760 C CA . ASN A 1 91 ? -1.173 -6.641 7.536 1.00 94.25 91 ASN A CA 1
ATOM 761 C C . ASN A 1 91 ? -0.580 -6.416 6.141 1.00 94.25 91 ASN A C 1
ATOM 763 O O . ASN A 1 91 ? -1.239 -6.668 5.136 1.00 94.25 91 ASN A O 1
ATOM 767 N N . LEU A 1 92 ? 0.638 -5.888 6.094 1.00 95.94 92 LEU A N 1
ATOM 768 C CA . LEU A 1 92 ? 1.450 -5.708 4.899 1.00 95.94 92 LEU A CA 1
ATOM 769 C C . LEU A 1 92 ? 2.587 -6.723 4.952 1.00 95.94 92 LEU A C 1
ATOM 771 O O . LEU A 1 92 ? 3.405 -6.701 5.868 1.00 95.94 92 LEU A O 1
ATOM 775 N N . ILE A 1 93 ? 2.646 -7.603 3.959 1.00 96.12 93 ILE A N 1
ATOM 776 C CA . ILE A 1 93 ? 3.608 -8.702 3.919 1.00 96.12 93 ILE A CA 1
ATOM 777 C C . ILE A 1 93 ? 4.601 -8.428 2.797 1.00 96.12 93 ILE A C 1
ATOM 779 O O . ILE A 1 93 ? 4.263 -8.527 1.614 1.00 96.12 93 ILE A O 1
ATOM 783 N N . VAL A 1 94 ? 5.835 -8.085 3.164 1.00 97.38 94 VAL A N 1
ATOM 784 C CA . VAL A 1 94 ? 6.930 -7.913 2.204 1.00 97.38 94 VAL A CA 1
ATOM 785 C C . VAL A 1 94 ? 7.466 -9.283 1.805 1.00 97.38 94 VAL A C 1
ATOM 787 O O . VAL A 1 94 ? 7.904 -10.076 2.632 1.00 97.38 94 VAL A O 1
ATOM 790 N N . MET A 1 95 ? 7.436 -9.570 0.509 1.00 97.25 95 MET A N 1
ATOM 791 C CA . MET A 1 95 ? 7.912 -10.825 -0.052 1.00 97.25 95 MET A CA 1
ATOM 792 C C . MET A 1 95 ? 9.356 -10.668 -0.536 1.00 97.25 95 MET A C 1
ATOM 794 O O . MET A 1 95 ? 9.618 -10.092 -1.596 1.00 97.25 95 MET A O 1
ATOM 798 N N . GLU A 1 96 ? 10.299 -11.257 0.200 1.00 94.50 96 GLU A N 1
ATOM 799 C CA . GLU A 1 96 ? 11.749 -11.231 -0.080 1.00 94.50 96 GLU A CA 1
ATOM 800 C C . GLU A 1 96 ? 12.166 -12.037 -1.331 1.00 94.50 96 GLU A C 1
ATOM 802 O O . GLU A 1 96 ? 13.310 -11.994 -1.789 1.00 94.50 96 GLU A O 1
ATOM 807 N N . THR A 1 97 ? 11.221 -12.705 -1.994 1.00 95.69 97 THR A N 1
ATOM 808 C CA . THR A 1 97 ? 11.466 -13.343 -3.292 1.00 95.69 97 THR A CA 1
ATOM 809 C C . THR A 1 97 ? 11.231 -12.390 -4.459 1.00 95.69 97 THR A C 1
ATOM 811 O O . THR A 1 97 ? 10.178 -11.768 -4.552 1.00 95.69 97 THR A O 1
ATOM 814 N N . LYS A 1 98 ? 12.145 -12.372 -5.433 1.00 98.31 98 LYS A N 1
ATOM 815 C CA . LYS A 1 98 ? 11.998 -11.552 -6.646 1.00 98.31 98 LYS A CA 1
ATOM 816 C C . LYS A 1 98 ? 11.111 -12.238 -7.688 1.00 98.31 98 LYS A C 1
ATOM 818 O O . LYS A 1 98 ? 11.328 -13.414 -8.018 1.00 98.31 98 LYS A O 1
ATOM 823 N N . ARG A 1 99 ? 10.123 -11.521 -8.226 1.00 98.44 99 ARG A N 1
ATOM 824 C CA . ARG A 1 99 ? 9.136 -12.022 -9.205 1.00 98.44 99 ARG A CA 1
ATOM 825 C C . ARG A 1 99 ? 8.795 -10.956 -10.244 1.00 98.44 99 ARG A C 1
ATOM 827 O O . ARG A 1 99 ? 8.932 -9.767 -9.968 1.00 98.44 99 ARG A O 1
ATOM 834 N N . THR A 1 100 ? 8.341 -11.380 -11.426 1.00 98.75 100 THR A N 1
ATOM 835 C CA . THR A 1 100 ? 7.685 -10.446 -12.359 1.00 98.75 100 THR A CA 1
ATOM 836 C C . THR A 1 100 ? 6.373 -9.955 -11.762 1.00 98.75 100 THR A C 1
ATOM 838 O O . THR A 1 100 ? 5.814 -10.616 -10.881 1.00 98.75 100 THR A O 1
ATOM 841 N N . TRP A 1 101 ? 5.846 -8.831 -12.244 1.00 98.56 101 TRP A N 1
ATOM 842 C CA . TRP A 1 101 ? 4.620 -8.263 -11.677 1.00 98.56 101 TRP A CA 1
ATOM 843 C C . TRP A 1 101 ? 3.450 -9.265 -11.727 1.00 98.56 101 TRP A C 1
ATOM 845 O O . TRP A 1 101 ? 2.731 -9.452 -10.747 1.00 98.56 101 TRP A O 1
ATOM 855 N N . LEU A 1 102 ? 3.300 -9.989 -12.846 1.00 98.31 102 LEU A N 1
ATOM 856 C CA . LEU A 1 102 ? 2.243 -10.996 -13.004 1.00 98.31 102 LEU A CA 1
ATOM 857 C C . LEU A 1 102 ? 2.416 -12.177 -12.036 1.00 98.31 102 LEU A C 1
ATOM 859 O O . LEU A 1 102 ? 1.435 -12.672 -11.484 1.00 98.31 102 LEU A O 1
ATOM 863 N N . GLN A 1 103 ? 3.655 -12.625 -11.818 1.00 98.56 103 GLN A N 1
ATOM 864 C CA . GLN A 1 103 ? 3.955 -13.704 -10.876 1.00 98.56 103 GLN A CA 1
ATOM 865 C C . GLN A 1 103 ? 3.700 -13.278 -9.428 1.00 98.56 103 GLN A C 1
ATOM 867 O O . GLN A 1 103 ? 3.120 -14.047 -8.668 1.00 98.56 103 GLN A O 1
ATOM 872 N N . ALA A 1 104 ? 4.096 -12.057 -9.064 1.00 98.50 104 ALA A N 1
ATOM 873 C CA . ALA A 1 104 ? 3.835 -11.471 -7.754 1.00 98.50 104 ALA A CA 1
ATOM 874 C C . ALA A 1 104 ? 2.325 -11.380 -7.476 1.00 98.50 104 ALA A C 1
ATOM 876 O O . ALA A 1 104 ? 1.866 -11.815 -6.422 1.00 98.50 104 ALA A O 1
ATOM 877 N N . MET A 1 105 ? 1.541 -10.919 -8.459 1.00 98.00 105 MET A N 1
ATOM 878 C CA . MET A 1 105 ? 0.080 -10.838 -8.363 1.00 98.00 105 MET A CA 1
ATOM 879 C C . MET A 1 105 ? -0.560 -12.200 -8.094 1.00 98.00 105 MET A C 1
ATOM 881 O O . MET A 1 105 ? -1.352 -12.344 -7.161 1.00 98.00 105 MET A O 1
ATOM 885 N N . TRP A 1 106 ? -0.175 -13.213 -8.871 1.00 97.69 106 TRP A N 1
ATOM 886 C CA . TRP A 1 106 ? -0.661 -14.576 -8.671 1.00 97.69 106 TRP A CA 1
ATOM 887 C C . TRP A 1 106 ? -0.236 -15.162 -7.329 1.00 97.69 106 TRP A C 1
ATOM 889 O O . TRP A 1 106 ? -1.033 -15.842 -6.687 1.00 97.69 106 TRP A O 1
ATOM 899 N N . GLN A 1 107 ? 0.994 -14.897 -6.891 1.00 97.38 107 GLN A N 1
ATOM 900 C CA . GLN A 1 107 ? 1.478 -15.383 -5.608 1.00 97.38 107 GLN A CA 1
ATOM 901 C C . GLN A 1 107 ? 0.676 -14.769 -4.457 1.00 97.38 107 GLN A C 1
ATOM 903 O O . GLN A 1 107 ? 0.112 -15.526 -3.673 1.00 97.38 107 GLN A O 1
ATOM 908 N N . CYS A 1 108 ? 0.522 -13.440 -4.403 1.00 97.38 108 CYS A N 1
ATOM 909 C CA . CYS A 1 108 ? -0.286 -12.802 -3.361 1.00 97.38 108 CYS A CA 1
ATOM 910 C C . CYS A 1 108 ? -1.733 -13.299 -3.363 1.00 97.38 108 CYS A C 1
ATOM 912 O O . CYS A 1 108 ? -2.271 -13.570 -2.302 1.00 97.38 108 CYS A O 1
ATOM 914 N N . LYS A 1 109 ? -2.351 -13.475 -4.537 1.00 95.69 109 LYS A N 1
ATOM 915 C CA . LYS A 1 109 ? -3.728 -13.980 -4.639 1.00 95.69 109 LYS A CA 1
ATOM 916 C C . LYS A 1 109 ? -3.895 -15.416 -4.121 1.00 95.69 109 LYS A C 1
ATOM 918 O O . LYS A 1 109 ? -4.977 -15.775 -3.671 1.00 95.69 109 LYS A O 1
ATOM 923 N N . ASN A 1 110 ? -2.860 -16.248 -4.240 1.00 94.25 110 ASN A N 1
ATOM 924 C CA . ASN A 1 110 ? -2.928 -17.666 -3.882 1.00 94.25 110 ASN A CA 1
ATOM 925 C C . ASN A 1 110 ? -2.498 -17.948 -2.438 1.00 94.25 110 ASN A C 1
ATOM 927 O O . ASN A 1 110 ? -2.989 -18.904 -1.844 1.00 94.25 110 ASN A O 1
ATOM 931 N N . THR A 1 111 ? -1.544 -17.185 -1.900 1.00 91.31 111 THR A N 1
ATOM 932 C CA . THR A 1 111 ? -0.982 -17.427 -0.558 1.00 91.31 111 THR A CA 1
ATOM 933 C C . THR A 1 111 ? -1.440 -16.412 0.478 1.00 91.31 111 THR A C 1
ATOM 935 O O . THR A 1 111 ? -1.349 -16.686 1.669 1.00 91.31 111 THR A O 1
ATOM 938 N N . HIS A 1 112 ? -1.908 -15.253 0.031 1.00 90.94 112 HIS A N 1
ATOM 939 C CA . HIS A 1 112 ? -2.395 -14.169 0.869 1.00 90.94 112 HIS A CA 1
ATOM 940 C C . HIS A 1 112 ? -3.709 -13.644 0.266 1.00 90.94 112 HIS A C 1
ATOM 942 O O . HIS A 1 112 ? -4.513 -14.433 -0.235 1.00 90.94 112 HIS A O 1
ATOM 948 N N . THR A 1 113 ? -3.943 -12.334 0.286 1.00 92.44 113 THR A N 1
ATOM 949 C CA . THR A 1 113 ? -5.156 -11.728 -0.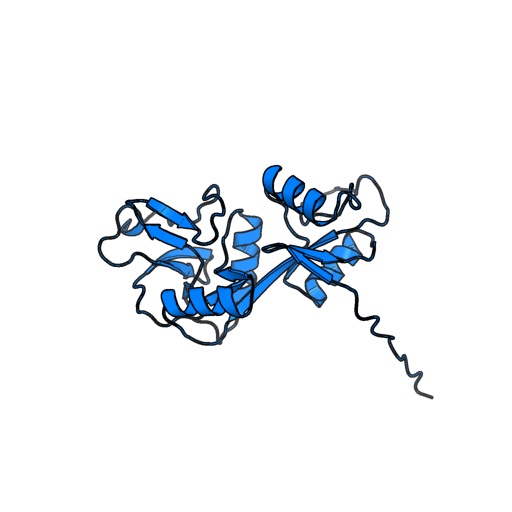266 1.00 92.44 113 THR A CA 1
ATOM 950 C C . THR A 1 113 ? -4.935 -11.171 -1.672 1.00 92.44 113 THR A C 1
ATOM 952 O O . THR A 1 113 ? -5.632 -11.550 -2.615 1.00 92.44 113 THR A O 1
ATOM 955 N N . ALA A 1 114 ? -3.999 -10.234 -1.831 1.00 96.50 114 ALA A N 1
ATOM 956 C CA . ALA A 1 114 ? -3.739 -9.541 -3.096 1.00 96.50 114 ALA A CA 1
ATOM 957 C C . ALA A 1 114 ? -2.412 -8.775 -3.041 1.00 96.50 114 ALA A C 1
ATOM 959 O O . ALA A 1 114 ? -1.852 -8.592 -1.964 1.00 96.50 114 ALA A O 1
ATOM 960 N N . LEU A 1 115 ? -1.919 -8.298 -4.192 1.00 97.88 115 LEU A N 1
ATOM 961 C CA . LEU A 1 115 ? -0.909 -7.235 -4.176 1.00 97.88 115 LEU A CA 1
ATOM 962 C C . LEU A 1 115 ? -1.488 -5.994 -3.493 1.00 97.88 115 LEU A C 1
ATOM 964 O O . LEU A 1 115 ? -2.663 -5.673 -3.686 1.00 97.88 115 LEU A O 1
ATOM 968 N N . VAL A 1 116 ? -0.641 -5.300 -2.737 1.00 97.81 116 VAL A N 1
ATOM 969 C CA . VAL A 1 116 ? -1.036 -4.148 -1.925 1.00 97.81 116 VAL A CA 1
ATOM 970 C C . VAL A 1 116 ? -1.639 -3.026 -2.780 1.00 97.81 116 VAL A C 1
ATOM 972 O O . VAL A 1 116 ? -1.092 -2.663 -3.826 1.00 97.81 116 VAL A O 1
ATOM 975 N N . SER A 1 117 ? -2.744 -2.446 -2.321 1.00 96.44 117 SER A N 1
ATOM 976 C CA . SER A 1 117 ? -3.192 -1.108 -2.718 1.00 96.44 117 SER A CA 1
ATOM 977 C C . SER A 1 117 ? -2.735 -0.097 -1.667 1.00 96.44 117 SER A C 1
ATOM 979 O O . SER A 1 117 ? -2.618 -0.397 -0.487 1.00 96.44 117 SER A O 1
ATOM 981 N N . LEU A 1 118 ? -2.427 1.123 -2.075 1.00 95.50 118 LEU A N 1
ATOM 982 C CA . LEU A 1 118 ? -2.046 2.187 -1.146 1.00 95.50 118 LEU A CA 1
ATOM 983 C C . LEU A 1 118 ? -3.115 3.266 -1.255 1.00 95.50 118 LEU A C 1
ATOM 985 O O . LEU A 1 118 ? -2.940 4.261 -1.953 1.00 95.50 118 LEU A O 1
ATOM 989 N N . ALA A 1 119 ? -4.275 2.996 -0.654 1.00 91.25 119 ALA A N 1
ATOM 990 C CA . ALA A 1 119 ? -5.496 3.779 -0.851 1.00 91.25 119 ALA A CA 1
ATOM 991 C C . ALA A 1 119 ? -5.553 5.046 0.021 1.00 91.25 119 ALA A C 1
ATOM 993 O O . ALA A 1 119 ? -6.473 5.850 -0.114 1.00 91.25 119 ALA A O 1
ATOM 994 N N . SER A 1 120 ? -4.570 5.247 0.901 1.00 91.00 120 SER A N 1
ATOM 995 C CA . SER A 1 120 ? -4.429 6.444 1.729 1.00 91.00 120 SER A CA 1
ATOM 996 C C . SER A 1 120 ? -2.967 6.769 2.014 1.00 91.00 120 SER A C 1
ATOM 998 O O . SER A 1 120 ? -2.085 5.922 1.866 1.00 91.00 120 SER A O 1
ATOM 1000 N N . GLU A 1 121 ? -2.730 7.985 2.504 1.00 90.38 121 GLU A N 1
ATOM 1001 C CA . GLU A 1 121 ? -1.417 8.411 2.989 1.00 90.38 121 GLU A CA 1
ATOM 1002 C C . GLU A 1 121 ? -0.893 7.498 4.108 1.00 90.38 121 GLU A C 1
ATOM 1004 O O . GLU A 1 121 ? 0.275 7.127 4.100 1.00 90.38 121 GLU A O 1
ATOM 1009 N N . THR A 1 122 ? -1.749 7.063 5.038 1.00 90.00 122 THR A N 1
ATOM 1010 C CA . THR A 1 122 ? -1.323 6.168 6.123 1.00 90.00 122 THR A CA 1
ATOM 1011 C C . THR A 1 122 ? -0.887 4.803 5.597 1.00 90.00 122 THR A C 1
ATOM 1013 O O . THR A 1 122 ? 0.165 4.312 5.995 1.00 90.00 122 THR A O 1
ATOM 1016 N N . GLU A 1 123 ? -1.640 4.204 4.670 1.00 92.81 123 GLU A N 1
ATOM 1017 C CA . GLU A 1 123 ? -1.249 2.932 4.041 1.00 92.81 123 GLU A CA 1
ATOM 1018 C C . GLU A 1 123 ? 0.065 3.066 3.270 1.00 92.81 123 GLU A C 1
ATOM 1020 O O . GLU A 1 123 ? 0.929 2.197 3.367 1.00 92.81 123 GLU A O 1
ATOM 1025 N N . HIS A 1 124 ? 0.236 4.178 2.553 1.00 95.50 124 HIS A N 1
ATOM 1026 C CA . HIS A 1 124 ? 1.473 4.496 1.856 1.00 95.50 124 HIS A CA 1
ATOM 1027 C C . HIS A 1 124 ? 2.666 4.568 2.818 1.00 95.50 124 HIS A C 1
ATOM 1029 O O . HIS A 1 124 ? 3.675 3.907 2.589 1.00 95.50 124 HIS A O 1
ATOM 1035 N N . LEU A 1 125 ? 2.549 5.318 3.917 1.00 94.69 125 LEU A N 1
ATOM 1036 C CA . LEU A 1 125 ? 3.629 5.475 4.895 1.00 94.69 125 LEU A CA 1
ATOM 1037 C C . LEU A 1 125 ? 3.983 4.159 5.598 1.00 94.69 125 LEU A C 1
ATOM 1039 O O . LEU A 1 125 ? 5.162 3.894 5.829 1.00 94.69 125 LEU A O 1
ATOM 1043 N N . LEU A 1 126 ? 2.989 3.320 5.905 1.00 95.31 126 LEU A N 1
ATOM 1044 C CA . LEU A 1 126 ? 3.232 1.983 6.448 1.00 95.31 126 LEU A CA 1
ATOM 1045 C C . LEU A 1 126 ? 3.995 1.120 5.440 1.00 95.31 126 LEU A C 1
ATOM 1047 O O . LEU A 1 126 ? 5.010 0.537 5.798 1.00 95.31 126 LEU A O 1
ATOM 1051 N N . ALA A 1 127 ? 3.582 1.098 4.171 1.00 97.19 127 ALA A N 1
ATOM 1052 C CA . ALA A 1 127 ? 4.290 0.340 3.142 1.00 97.19 127 ALA A CA 1
ATOM 1053 C C . ALA A 1 127 ? 5.741 0.809 2.967 1.00 97.19 127 ALA A C 1
ATOM 1055 O O . ALA A 1 127 ? 6.637 -0.026 2.885 1.00 97.19 127 ALA A O 1
ATOM 1056 N N . VAL A 1 128 ? 5.985 2.125 2.971 1.00 97.75 128 VAL A N 1
ATOM 1057 C CA . VAL A 1 128 ? 7.340 2.696 2.918 1.00 97.75 128 VAL A CA 1
ATOM 1058 C C . VAL A 1 128 ? 8.172 2.255 4.119 1.00 97.75 128 VAL A C 1
ATOM 1060 O O . VAL A 1 128 ? 9.338 1.921 3.937 1.00 97.75 128 VAL A O 1
ATOM 1063 N N . ARG A 1 129 ? 7.591 2.214 5.325 1.00 96.44 129 ARG A N 1
ATOM 1064 C CA . ARG A 1 129 ? 8.264 1.734 6.542 1.00 96.44 129 ARG A CA 1
ATOM 1065 C C . ARG A 1 129 ? 8.692 0.268 6.420 1.00 96.44 129 ARG A C 1
ATOM 1067 O O . ARG A 1 129 ? 9.827 -0.045 6.763 1.00 96.44 129 ARG A O 1
ATOM 1074 N N . GLU A 1 130 ? 7.820 -0.605 5.915 1.00 96.62 130 GLU A N 1
ATOM 1075 C CA . GLU A 1 130 ? 8.088 -2.051 5.848 1.00 96.62 130 GLU A CA 1
ATOM 1076 C C . GLU A 1 130 ? 9.199 -2.429 4.846 1.00 96.62 130 GLU A C 1
ATOM 1078 O O . GLU A 1 130 ? 9.860 -3.455 5.011 1.00 96.62 130 GLU A O 1
ATOM 1083 N N . ILE A 1 131 ? 9.448 -1.602 3.822 1.00 97.69 131 ILE A N 1
ATOM 1084 C CA . ILE A 1 131 ? 10.416 -1.898 2.745 1.00 97.69 131 ILE A CA 1
ATOM 1085 C C . ILE A 1 131 ? 11.814 -1.304 2.954 1.00 97.69 131 ILE A C 1
ATOM 1087 O O . ILE A 1 131 ? 12.648 -1.385 2.054 1.00 97.69 131 ILE A O 1
ATOM 1091 N N . GLN A 1 132 ? 12.091 -0.702 4.114 1.00 96.56 132 GLN A N 1
ATOM 1092 C CA . GLN A 1 132 ? 13.398 -0.087 4.398 1.00 96.56 132 GLN A CA 1
ATOM 1093 C C . GLN A 1 132 ? 14.523 -1.102 4.656 1.00 96.56 132 GLN A C 1
ATOM 1095 O O . GLN A 1 132 ? 15.664 -0.701 4.863 1.00 96.56 132 GLN A O 1
ATOM 1100 N N . GLN A 1 133 ? 14.224 -2.402 4.667 1.00 92.31 133 GLN A N 1
ATOM 1101 C CA . GLN A 1 133 ? 15.213 -3.451 4.915 1.00 92.31 133 GLN A CA 1
ATOM 1102 C C . GLN A 1 133 ? 16.240 -3.542 3.766 1.00 92.31 133 GLN A C 1
ATOM 1104 O O . GLN A 1 133 ? 15.917 -3.316 2.595 1.00 92.31 133 GLN A O 1
ATOM 1109 N N . ASP A 1 134 ? 17.494 -3.860 4.101 1.00 89.62 134 ASP A N 1
ATOM 1110 C CA . ASP A 1 134 ? 18.628 -3.833 3.158 1.00 89.62 134 ASP A CA 1
ATOM 1111 C C . ASP A 1 134 ? 18.532 -4.895 2.049 1.00 89.62 134 ASP A C 1
ATOM 1113 O O . ASP A 1 134 ? 19.051 -4.714 0.947 1.00 89.62 134 ASP A O 1
ATOM 1117 N N . ASP A 1 135 ? 17.875 -6.016 2.327 1.00 93.38 135 ASP A N 1
ATOM 1118 C CA . ASP A 1 135 ? 17.686 -7.147 1.418 1.00 93.38 135 ASP A CA 1
ATOM 1119 C C . ASP A 1 135 ? 16.494 -6.975 0.459 1.00 93.38 135 ASP A C 1
ATOM 1121 O O . ASP A 1 135 ? 16.372 -7.712 -0.529 1.00 93.38 135 ASP A O 1
ATOM 1125 N N . VAL A 1 136 ? 15.661 -5.959 0.691 1.00 95.88 136 VAL A N 1
ATOM 1126 C CA . VAL A 1 136 ? 14.556 -5.564 -0.184 1.00 95.88 136 VAL A CA 1
ATOM 1127 C C . VAL A 1 136 ? 15.080 -4.710 -1.339 1.00 95.88 136 VAL A C 1
ATOM 1129 O O . VAL A 1 136 ? 15.879 -3.787 -1.162 1.00 95.88 136 VAL A O 1
ATOM 1132 N N . THR A 1 137 ? 14.615 -5.007 -2.556 1.00 95.88 137 THR A N 1
ATOM 1133 C CA . THR A 1 137 ? 14.949 -4.229 -3.756 1.00 95.88 137 THR A CA 1
ATOM 1134 C C . THR A 1 137 ? 14.555 -2.757 -3.629 1.00 95.88 137 THR A C 1
ATOM 1136 O O . THR A 1 137 ? 13.533 -2.428 -3.041 1.00 95.88 137 THR A O 1
ATOM 1139 N N . GLU A 1 138 ? 15.327 -1.872 -4.268 1.00 96.44 138 GLU A N 1
ATOM 1140 C CA . GLU A 1 138 ? 15.081 -0.415 -4.283 1.00 96.44 138 GLU A CA 1
ATOM 1141 C C . GLU A 1 138 ? 13.678 -0.020 -4.771 1.00 96.44 138 GLU A C 1
ATOM 1143 O O . GLU A 1 138 ? 13.126 0.997 -4.354 1.00 96.44 138 GLU A O 1
ATOM 1148 N N . LEU A 1 139 ? 13.094 -0.854 -5.636 1.00 97.31 139 LEU A N 1
ATOM 1149 C CA . LEU A 1 139 ? 11.691 -0.800 -6.021 1.00 97.31 139 LEU A CA 1
ATOM 1150 C C . LEU A 1 139 ? 11.004 -2.102 -5.631 1.00 97.31 139 LEU A C 1
ATOM 1152 O O . LEU A 1 139 ? 11.570 -3.180 -5.826 1.00 97.31 139 LEU A O 1
ATOM 1156 N N . VAL A 1 140 ? 9.757 -2.021 -5.183 1.00 98.56 140 VAL A N 1
ATOM 1157 C CA . VAL A 1 140 ? 8.912 -3.192 -4.931 1.00 98.56 140 VAL A CA 1
ATOM 1158 C C . VAL A 1 140 ? 7.622 -3.128 -5.735 1.00 98.56 140 VAL A C 1
ATOM 1160 O O . VAL A 1 140 ? 7.081 -2.046 -5.967 1.00 98.56 140 VAL A O 1
ATOM 1163 N N . TRP A 1 141 ? 7.087 -4.278 -6.146 1.00 98.81 141 TRP A N 1
ATOM 1164 C CA . TRP A 1 141 ? 5.781 -4.306 -6.795 1.00 98.81 141 TRP A CA 1
ATOM 1165 C C . TRP A 1 141 ? 4.652 -3.993 -5.823 1.00 98.81 141 TRP A C 1
ATOM 1167 O O . TRP A 1 141 ? 4.561 -4.562 -4.732 1.00 98.81 141 TRP A O 1
ATOM 1177 N N . ILE A 1 142 ? 3.749 -3.144 -6.304 1.00 98.62 142 ILE A N 1
ATOM 1178 C CA . ILE A 1 142 ? 2.445 -2.860 -5.714 1.00 98.62 142 ILE A CA 1
ATOM 1179 C C . ILE A 1 142 ? 1.347 -3.240 -6.717 1.00 98.62 142 ILE A C 1
ATOM 1181 O O . ILE A 1 142 ? 1.610 -3.526 -7.890 1.00 98.62 142 ILE A O 1
ATOM 1185 N N . GLY A 1 143 ? 0.092 -3.255 -6.280 1.00 98.25 143 GLY A N 1
ATOM 1186 C CA . GLY A 1 143 ? -1.055 -3.710 -7.072 1.00 98.25 143 GLY A CA 1
ATOM 1187 C C . GLY A 1 143 ? -1.480 -2.777 -8.208 1.00 98.25 143 GLY A C 1
ATOM 1188 O O . GLY A 1 143 ? -2.565 -2.952 -8.754 1.00 98.25 143 GLY A O 1
ATOM 1189 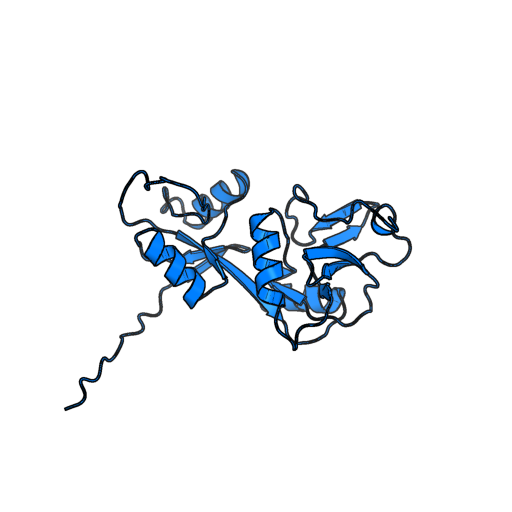N N . LEU A 1 144 ? -0.683 -1.768 -8.550 1.00 98.00 144 LEU A N 1
ATOM 1190 C CA . LEU A 1 144 ? -1.047 -0.740 -9.515 1.00 98.00 144 LEU A CA 1
ATOM 1191 C C . LEU A 1 144 ? -0.728 -1.208 -10.942 1.00 98.00 144 LEU A C 1
ATOM 1193 O O . LEU A 1 144 ? 0.378 -1.676 -11.230 1.00 98.00 144 LEU A O 1
ATOM 1197 N N . ARG A 1 145 ? -1.691 -1.085 -11.858 1.00 97.69 145 ARG A N 1
ATOM 1198 C CA . ARG A 1 145 ? -1.555 -1.533 -13.253 1.00 97.69 145 ARG A CA 1
ATOM 1199 C C . ARG A 1 145 ? -2.215 -0.552 -14.218 1.00 97.69 145 ARG A C 1
ATOM 1201 O O . ARG A 1 145 ? -3.312 -0.071 -13.954 1.00 97.69 145 ARG A O 1
ATOM 1208 N N . PHE A 1 146 ? -1.572 -0.301 -15.358 1.00 97.50 146 PHE A N 1
ATOM 1209 C CA . PHE A 1 146 ? -2.127 0.534 -16.423 1.00 97.50 146 PHE A CA 1
ATOM 1210 C C . PHE A 1 146 ? -2.886 -0.312 -17.461 1.00 97.50 146 PHE A C 1
ATOM 1212 O O . PHE A 1 146 ? -2.280 -0.979 -18.313 1.00 97.50 146 PHE A O 1
ATOM 1219 N N . LEU A 1 147 ? -4.220 -0.289 -17.407 1.00 93.94 147 LEU A N 1
ATOM 1220 C CA . LEU A 1 147 ? -5.139 -1.038 -18.276 1.00 93.94 147 LEU A CA 1
ATOM 1221 C C . LEU A 1 147 ? -6.286 -0.133 -18.729 1.00 93.94 147 LEU A C 1
ATOM 1223 O O . LEU A 1 147 ? -6.767 0.675 -17.945 1.00 93.94 147 LEU A O 1
ATOM 1227 N N . GLN A 1 148 ? -6.760 -0.315 -19.968 1.00 91.94 148 GLN A N 1
ATOM 1228 C CA . GLN A 1 148 ? -7.864 0.486 -20.527 1.00 91.94 148 GLN A CA 1
ATOM 1229 C C . GLN A 1 148 ? -7.621 1.999 -20.366 1.00 91.94 148 GLN A C 1
ATOM 1231 O O . GLN A 1 148 ? -8.479 2.730 -19.880 1.00 91.94 148 GLN A O 1
ATOM 1236 N N . ASP A 1 149 ? -6.403 2.424 -20.712 1.00 92.44 149 ASP A N 1
ATOM 1237 C CA . ASP A 1 149 ? -5.950 3.820 -20.698 1.00 92.44 149 ASP A CA 1
ATOM 1238 C C . ASP A 1 149 ? -6.059 4.535 -19.341 1.00 92.44 149 ASP A C 1
ATOM 1240 O O . ASP A 1 149 ? -6.157 5.758 -19.267 1.00 92.44 149 ASP A O 1
ATOM 1244 N N . ARG A 1 150 ? -6.009 3.771 -18.243 1.00 95.25 150 ARG A N 1
ATOM 1245 C CA . ARG A 1 150 ? -5.965 4.304 -16.879 1.00 95.25 150 ARG A CA 1
ATOM 1246 C C . ARG A 1 150 ? -5.166 3.418 -15.931 1.00 95.25 150 ARG A C 1
ATOM 1248 O O . ARG A 1 150 ? -5.039 2.209 -16.133 1.00 95.25 150 ARG A O 1
ATOM 1255 N N . TRP A 1 151 ? -4.673 4.019 -14.854 1.00 97.31 151 TRP A N 1
ATOM 1256 C CA . TRP A 1 151 ? -4.168 3.280 -13.701 1.00 97.31 151 TRP A CA 1
ATOM 1257 C C . TRP A 1 151 ? -5.321 2.789 -12.831 1.00 97.31 151 TRP A C 1
ATOM 1259 O O . TRP A 1 151 ? -6.304 3.500 -12.621 1.00 97.31 151 TRP A O 1
ATOM 1269 N N . LEU A 1 152 ? -5.193 1.568 -12.323 1.00 97.44 152 LEU A N 1
ATOM 1270 C CA . LEU A 1 152 ? -6.126 0.975 -11.373 1.00 97.44 152 LEU A CA 1
ATOM 1271 C C . LEU A 1 152 ? -5.393 0.043 -10.409 1.00 97.44 152 LEU A C 1
ATOM 1273 O O . LEU A 1 152 ? -4.361 -0.537 -10.762 1.00 97.44 152 LEU A O 1
ATOM 1277 N N . TRP A 1 153 ? -5.945 -0.114 -9.208 1.00 97.06 153 TRP A N 1
ATOM 1278 C CA . TRP A 1 153 ? -5.546 -1.183 -8.302 1.00 97.06 153 TRP A CA 1
ATOM 1279 C C . TRP A 1 153 ? -6.188 -2.495 -8.749 1.00 97.06 153 TRP A C 1
ATOM 1281 O O . TRP A 1 153 ? -7.398 -2.568 -8.944 1.00 97.06 153 TRP A O 1
ATOM 1291 N N . VAL A 1 154 ? -5.391 -3.548 -8.919 1.00 96.06 154 VAL A N 1
ATOM 1292 C CA . VAL A 1 154 ? -5.882 -4.840 -9.439 1.00 96.06 154 VAL A CA 1
ATOM 1293 C C . VAL A 1 154 ? -6.709 -5.653 -8.442 1.00 96.06 154 VAL A C 1
ATOM 1295 O O . VAL A 1 154 ? -7.217 -6.712 -8.798 1.00 96.06 154 VAL A O 1
ATOM 1298 N N . ASN A 1 155 ? -6.833 -5.171 -7.206 1.00 92.56 155 ASN A N 1
ATOM 1299 C CA . ASN A 1 155 ? -7.733 -5.694 -6.177 1.00 92.56 155 ASN A CA 1
ATOM 1300 C C . ASN A 1 155 ? -9.053 -4.900 -6.081 1.00 92.56 155 ASN A C 1
ATOM 1302 O O . ASN A 1 155 ? -9.791 -5.075 -5.114 1.00 92.56 155 ASN A O 1
ATOM 1306 N N . ASP A 1 156 ? -9.330 -4.031 -7.060 1.00 91.81 156 ASP A N 1
ATOM 1307 C CA . ASP A 1 156 ? -10.528 -3.189 -7.161 1.00 91.81 156 ASP A CA 1
ATOM 1308 C C . ASP A 1 156 ? -10.695 -2.139 -6.044 1.00 91.81 156 ASP A C 1
ATOM 1310 O O . ASP A 1 156 ? -11.769 -1.542 -5.891 1.00 91.81 156 ASP A O 1
ATOM 1314 N N . ASP A 1 157 ? -9.634 -1.857 -5.282 1.00 92.00 157 ASP A N 1
ATOM 1315 C CA . ASP A 1 157 ? -9.614 -0.698 -4.393 1.00 92.00 157 ASP A CA 1
ATOM 1316 C C . ASP A 1 157 ? -9.675 0.615 -5.197 1.00 92.00 157 ASP A C 1
ATOM 1318 O O . ASP A 1 157 ? -9.217 0.694 -6.344 1.00 92.00 157 ASP A O 1
ATOM 1322 N N . PRO A 1 158 ? -10.258 1.681 -4.621 1.00 91.50 158 PRO A N 1
ATOM 1323 C CA . PRO A 1 158 ? -10.360 2.961 -5.302 1.00 91.50 158 PRO A CA 1
ATOM 1324 C C . PRO A 1 158 ? -8.979 3.630 -5.385 1.00 91.50 158 PRO A C 1
ATOM 1326 O O . PRO A 1 158 ? -8.176 3.556 -4.454 1.00 91.50 158 PRO A O 1
ATOM 1329 N N . LEU A 1 159 ? -8.701 4.311 -6.497 1.00 93.19 159 LEU A N 1
ATOM 1330 C CA . LEU A 1 159 ? -7.461 5.067 -6.699 1.00 93.19 159 LEU A CA 1
ATOM 1331 C C . LEU A 1 159 ? -7.637 6.533 -6.256 1.00 93.19 159 LEU A C 1
ATOM 1333 O O . LEU A 1 159 ? -7.457 7.459 -7.046 1.00 93.19 159 LEU A O 1
ATOM 1337 N N . ASP A 1 160 ? -8.045 6.729 -5.000 1.00 89.38 160 ASP A N 1
ATOM 1338 C CA . ASP A 1 160 ? -8.352 8.059 -4.444 1.00 89.38 160 ASP A CA 1
ATOM 1339 C C . ASP A 1 160 ? -7.087 8.792 -3.959 1.00 89.38 160 ASP A C 1
ATOM 1341 O O . ASP A 1 160 ? -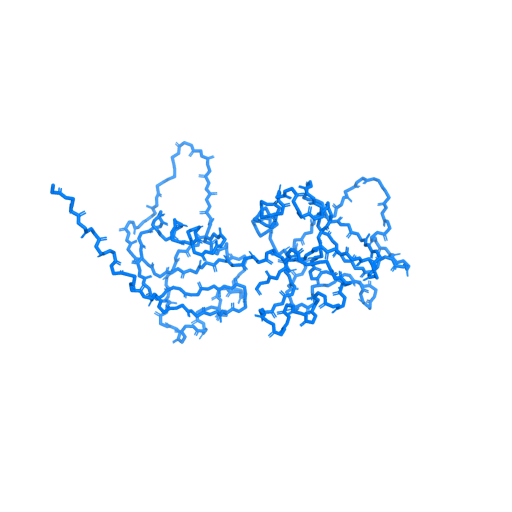6.969 10.009 -4.101 1.00 89.38 160 ASP A O 1
ATOM 1345 N N . TYR A 1 161 ? -6.114 8.047 -3.426 1.00 91.88 161 TYR A N 1
ATOM 1346 C CA . TYR A 1 161 ? -4.785 8.541 -3.063 1.00 91.88 161 TYR A CA 1
ATOM 1347 C C . TYR A 1 161 ? -3.774 8.212 -4.164 1.00 91.88 161 TYR A C 1
ATOM 1349 O O . TYR A 1 161 ? -3.811 7.120 -4.729 1.00 91.88 161 TYR A O 1
ATOM 1357 N N . GLN A 1 162 ? -2.866 9.144 -4.465 1.00 94.12 162 GLN A N 1
ATOM 1358 C CA . GLN A 1 162 ? -1.815 8.958 -5.468 1.00 94.12 162 GLN A CA 1
ATOM 1359 C C . GLN A 1 162 ? -0.506 9.609 -5.016 1.00 94.12 162 GLN A C 1
ATOM 1361 O O . GLN A 1 162 ? -0.499 10.769 -4.606 1.00 94.12 162 GLN A O 1
ATOM 1366 N N . ALA A 1 163 ? 0.601 8.873 -5.145 1.00 94.69 163 ALA A N 1
ATOM 1367 C CA . ALA A 1 163 ? 1.949 9.321 -4.779 1.00 94.69 163 ALA A CA 1
ATOM 1368 C C . ALA A 1 163 ? 2.906 9.353 -5.988 1.00 94.69 163 ALA A C 1
ATOM 1370 O O . ALA A 1 163 ? 4.082 8.995 -5.892 1.00 94.69 163 ALA A O 1
ATOM 1371 N N . TRP A 1 164 ? 2.391 9.759 -7.152 1.00 94.81 164 TRP A N 1
ATOM 1372 C CA . TRP A 1 164 ? 3.206 9.981 -8.347 1.00 94.81 164 TRP A CA 1
ATOM 1373 C C . TRP A 1 164 ? 4.145 11.188 -8.176 1.00 94.81 164 TRP A C 1
ATOM 1375 O O . TRP A 1 164 ? 3.763 12.178 -7.538 1.00 94.81 164 TRP A O 1
ATOM 1385 N N . PRO A 1 165 ? 5.357 11.158 -8.761 1.00 90.62 165 PRO A N 1
ATOM 1386 C CA . PRO A 1 165 ? 6.248 12.310 -8.771 1.00 90.62 165 PRO A CA 1
ATOM 1387 C C . PRO A 1 165 ? 5.617 13.478 -9.541 1.00 90.62 165 PRO A C 1
ATOM 1389 O O . PRO A 1 165 ? 5.075 13.308 -10.632 1.00 90.62 165 PRO A O 1
ATOM 1392 N N . LYS A 1 166 ? 5.696 14.685 -8.966 1.00 87.06 166 LYS A N 1
ATOM 1393 C CA . LYS A 1 166 ? 5.163 15.916 -9.582 1.00 87.06 166 LYS A CA 1
ATOM 1394 C C . LYS A 1 166 ? 6.117 16.541 -10.600 1.00 87.06 166 LYS A C 1
ATOM 1396 O O . LYS A 1 166 ? 5.678 17.291 -11.467 1.00 87.06 166 LYS A O 1
ATOM 1401 N N . GLU A 1 167 ? 7.403 16.235 -10.486 1.00 85.25 167 GLU A N 1
ATOM 1402 C CA . GLU A 1 167 ? 8.485 16.793 -11.294 1.00 85.25 167 GLU A CA 1
ATOM 1403 C C . GLU A 1 167 ? 9.256 15.670 -11.995 1.00 85.25 167 GLU A C 1
ATOM 1405 O O . GLU A 1 167 ? 9.276 14.533 -11.520 1.00 85.25 167 GLU A O 1
ATOM 1410 N N . GLY A 1 168 ? 9.914 16.001 -13.108 1.00 82.75 168 GLY A N 1
ATOM 1411 C CA . GLY A 1 168 ? 10.685 15.051 -13.910 1.00 82.75 168 GLY A CA 1
ATOM 1412 C C . GLY A 1 168 ? 9.892 14.446 -15.069 1.00 82.75 168 GLY A C 1
ATOM 1413 O O . GLY A 1 168 ? 8.934 15.040 -15.562 1.00 82.75 168 GLY A O 1
ATOM 1414 N N . ASP A 1 169 ? 10.344 13.282 -15.533 1.00 79.38 169 ASP A N 1
ATOM 1415 C CA . ASP A 1 169 ? 9.701 12.537 -16.615 1.00 79.38 169 ASP A CA 1
ATOM 1416 C C . ASP A 1 169 ? 8.327 12.009 -16.165 1.00 79.38 169 ASP A C 1
ATOM 1418 O O . ASP A 1 169 ? 8.191 11.380 -15.113 1.00 79.38 169 ASP A O 1
ATOM 1422 N N . GLN A 1 170 ? 7.296 12.285 -16.963 1.00 86.06 170 GLN A N 1
ATOM 1423 C CA . GLN A 1 170 ? 5.904 11.939 -16.674 1.00 86.06 170 GLN A CA 1
ATOM 1424 C C . GLN A 1 170 ? 5.413 10.751 -17.517 1.00 86.06 170 GLN A C 1
ATOM 1426 O O . GLN A 1 170 ? 4.227 10.664 -17.831 1.00 86.06 170 GLN A O 1
ATOM 1431 N N . ASP A 1 171 ? 6.305 9.811 -17.852 1.00 87.88 171 ASP A N 1
ATOM 1432 C CA . ASP A 1 171 ? 5.995 8.561 -18.574 1.00 87.88 171 ASP A CA 1
ATOM 1433 C C . ASP A 1 171 ? 4.787 7.801 -17.982 1.00 87.88 171 ASP A C 1
ATOM 1435 O O . ASP A 1 171 ? 3.992 7.201 -18.705 1.00 87.88 171 ASP A O 1
ATOM 1439 N N . HIS A 1 172 ? 4.562 7.906 -16.667 1.00 88.12 172 HIS A N 1
ATOM 1440 C CA . HIS A 1 172 ? 3.399 7.324 -15.995 1.00 88.12 172 HIS A CA 1
ATOM 1441 C C . HIS A 1 172 ? 2.041 7.878 -16.469 1.00 88.12 172 HIS A C 1
ATOM 1443 O O . HIS A 1 172 ? 1.033 7.202 -16.279 1.00 88.12 172 HIS A O 1
ATOM 1449 N N . LEU A 1 173 ? 1.962 9.065 -17.079 1.00 89.75 173 LEU A N 1
ATOM 1450 C CA . LEU A 1 173 ? 0.692 9.616 -17.572 1.00 89.75 173 LEU A CA 1
ATOM 1451 C C . LEU A 1 173 ? 0.128 8.815 -18.752 1.00 89.75 173 LEU A C 1
ATOM 1453 O O . LEU A 1 173 ? -1.089 8.681 -18.875 1.00 89.75 173 LEU A O 1
ATOM 1457 N N . CYS A 1 174 ? 0.998 8.285 -19.614 1.00 88.19 174 CYS A N 1
ATOM 1458 C CA . CYS A 1 174 ? 0.607 7.482 -20.772 1.00 88.19 174 CYS A CA 1
ATOM 1459 C C . CYS A 1 174 ? 1.707 6.462 -21.126 1.00 88.19 174 CYS A C 1
ATOM 1461 O O . CYS A 1 174 ? 2.395 6.606 -22.141 1.00 88.19 174 CYS A O 1
ATOM 1463 N N . PRO A 1 175 ? 1.903 5.427 -20.290 1.00 91.38 175 PRO A N 1
ATOM 1464 C CA . PRO A 1 175 ? 3.028 4.521 -20.446 1.00 91.38 175 PRO A CA 1
ATOM 1465 C C . PRO A 1 175 ? 2.825 3.582 -21.639 1.00 91.38 175 PRO A C 1
ATOM 1467 O O . PRO A 1 175 ? 1.907 2.753 -21.658 1.00 91.38 175 PRO A O 1
ATOM 1470 N N . LEU A 1 176 ? 3.735 3.653 -22.614 1.00 87.31 176 LEU A N 1
ATOM 1471 C CA . LEU A 1 176 ? 3.724 2.758 -23.778 1.00 87.31 176 LEU A CA 1
ATOM 1472 C C . LEU A 1 176 ? 4.154 1.332 -23.406 1.00 87.31 176 LEU A C 1
ATOM 1474 O O . LEU A 1 176 ? 3.538 0.362 -23.850 1.00 87.31 176 LEU A O 1
ATOM 1478 N N . TRP A 1 177 ? 5.184 1.209 -22.561 1.00 88.25 177 TRP A N 1
ATOM 1479 C CA . TRP A 1 177 ? 5.792 -0.079 -22.200 1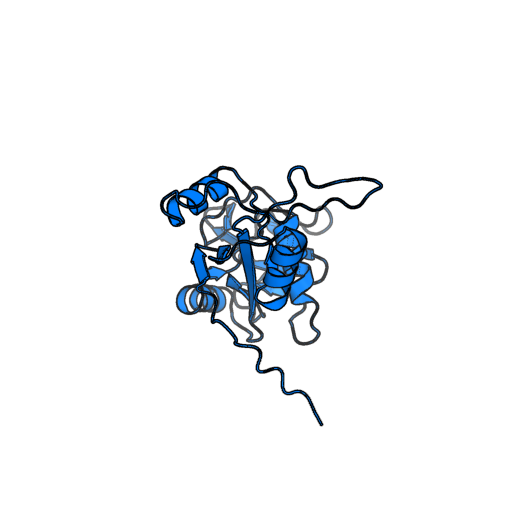.00 88.25 177 TRP A CA 1
ATOM 1480 C C . TRP A 1 177 ? 5.725 -0.369 -20.698 1.00 88.25 177 TRP A C 1
ATOM 1482 O O . TRP A 1 177 ? 5.268 -1.435 -20.284 1.00 88.25 177 TRP A O 1
ATOM 1492 N N . LYS A 1 178 ? 6.123 0.598 -19.865 1.00 95.19 178 LYS A N 1
ATOM 1493 C CA . LYS A 1 178 ? 6.211 0.468 -18.406 1.00 95.19 178 LYS A CA 1
ATOM 1494 C C . LYS A 1 178 ? 4.835 0.591 -17.741 1.00 95.19 178 LYS A C 1
ATOM 1496 O O . LYS A 1 178 ? 4.472 1.643 -17.226 1.00 95.19 178 LYS A O 1
ATOM 1501 N N . ARG A 1 179 ? 4.032 -0.473 -17.804 1.00 96.81 179 ARG A N 1
ATOM 1502 C CA . ARG A 1 179 ? 2.600 -0.473 -17.424 1.00 96.81 179 ARG A CA 1
ATOM 1503 C C . ARG A 1 179 ? 2.306 -1.075 -16.043 1.00 96.81 179 ARG A C 1
ATOM 1505 O O . ARG A 1 179 ? 1.142 -1.341 -15.733 1.00 96.81 179 ARG A O 1
ATOM 1512 N N . CYS A 1 180 ? 3.336 -1.315 -15.236 1.00 98.31 180 CYS A N 1
ATOM 1513 C CA . CYS A 1 180 ? 3.234 -1.846 -13.877 1.00 98.31 180 CYS A CA 1
ATOM 1514 C C . CYS A 1 180 ? 3.701 -0.807 -12.866 1.00 98.31 180 CYS A C 1
ATOM 1516 O O . CYS A 1 180 ? 4.702 -0.149 -13.113 1.00 98.31 180 CYS A O 1
ATOM 1518 N N . GLY A 1 181 ? 2.995 -0.644 -11.751 1.00 97.69 181 GLY A N 1
ATOM 1519 C CA . GLY A 1 181 ? 3.401 0.296 -10.712 1.00 97.69 181 GLY A CA 1
ATOM 1520 C C . GLY A 1 181 ? 4.285 -0.362 -9.660 1.00 97.69 181 GLY A C 1
ATOM 1521 O O . GLY A 1 181 ? 4.043 -1.499 -9.244 1.00 97.69 181 GLY A O 1
ATOM 1522 N N . ALA A 1 182 ? 5.293 0.378 -9.224 1.00 98.12 182 ALA A N 1
ATOM 1523 C CA . ALA A 1 182 ? 6.208 0.025 -8.156 1.00 98.12 182 ALA A CA 1
ATOM 1524 C C . ALA A 1 182 ? 6.294 1.161 -7.126 1.00 98.12 182 ALA A C 1
ATOM 1526 O O . ALA A 1 182 ? 6.020 2.319 -7.444 1.00 98.12 182 ALA A O 1
ATOM 1527 N N . LEU A 1 183 ? 6.671 0.819 -5.896 1.00 98.44 183 LEU A N 1
ATOM 1528 C CA . LEU A 1 183 ? 6.966 1.760 -4.815 1.00 98.44 183 LEU A CA 1
ATOM 1529 C C . LEU A 1 183 ? 8.480 1.800 -4.590 1.00 98.44 183 LEU A C 1
ATOM 1531 O O . LEU A 1 183 ? 9.100 0.741 -4.482 1.00 98.44 183 LEU A O 1
ATOM 1535 N N . THR A 1 184 ? 9.058 2.997 -4.513 1.00 97.38 184 THR A N 1
ATOM 1536 C CA . THR A 1 184 ? 10.474 3.183 -4.163 1.00 97.38 184 THR A CA 1
ATOM 1537 C C . THR A 1 184 ? 10.670 3.303 -2.654 1.00 97.38 184 THR A C 1
ATOM 1539 O O . THR A 1 184 ? 9.741 3.677 -1.929 1.00 97.38 184 THR A O 1
ATOM 1542 N N . LYS A 1 185 ? 11.895 3.060 -2.171 1.00 96.06 185 LYS A N 1
ATOM 1543 C CA . LYS A 1 185 ? 12.258 3.284 -0.759 1.00 96.06 185 LYS A CA 1
ATOM 1544 C C . LYS A 1 185 ? 12.079 4.738 -0.305 1.00 96.06 185 LYS A C 1
ATOM 1546 O O . LYS A 1 185 ? 11.819 4.966 0.873 1.00 96.06 185 LYS A O 1
ATOM 1551 N N . GLU A 1 186 ? 12.131 5.713 -1.218 1.00 94.94 186 GLU A N 1
ATOM 1552 C CA . GLU A 1 186 ? 11.843 7.126 -0.910 1.00 94.94 186 GLU A CA 1
ATOM 1553 C C . GLU A 1 186 ? 10.341 7.452 -0.832 1.00 94.94 186 GLU A C 1
ATOM 1555 O O . GLU A 1 186 ? 9.982 8.606 -0.605 1.00 94.94 186 GLU A O 1
ATOM 1560 N N . GLY A 1 187 ? 9.453 6.478 -1.052 1.00 95.56 187 GLY A N 1
ATOM 1561 C CA . GLY A 1 187 ? 8.007 6.693 -0.999 1.00 95.56 187 GLY A CA 1
ATOM 1562 C C . GLY A 1 187 ? 7.418 7.337 -2.251 1.00 95.56 187 GLY A C 1
ATOM 1563 O O . GLY A 1 187 ? 6.423 8.052 -2.180 1.00 95.56 187 GLY A O 1
ATOM 1564 N N . ARG A 1 188 ? 8.005 7.101 -3.427 1.00 95.00 188 ARG A N 1
ATOM 1565 C CA . ARG A 1 188 ? 7.424 7.539 -4.707 1.00 95.00 188 ARG A CA 1
ATOM 1566 C C . ARG A 1 188 ? 6.847 6.352 -5.459 1.00 95.00 188 ARG A C 1
ATOM 1568 O O . ARG A 1 188 ? 7.369 5.241 -5.379 1.00 95.00 188 ARG A O 1
ATOM 1575 N N . TRP A 1 189 ? 5.771 6.583 -6.203 1.00 96.62 189 TRP A N 1
ATOM 1576 C CA . TRP A 1 189 ? 5.297 5.609 -7.180 1.00 96.62 189 TRP A CA 1
ATOM 1577 C C . TRP A 1 189 ? 6.026 5.787 -8.499 1.00 96.62 189 TRP A C 1
ATOM 1579 O O . TRP A 1 189 ? 6.170 6.904 -8.992 1.00 96.62 189 TRP A O 1
ATOM 1589 N N . GLU A 1 190 ? 6.430 4.676 -9.098 1.00 95.69 190 GLU A N 1
ATOM 1590 C CA . GLU A 1 190 ? 7.046 4.656 -10.417 1.00 95.69 190 GLU A CA 1
ATOM 1591 C C . GLU A 1 190 ? 6.352 3.637 -11.310 1.00 95.69 190 GLU A C 1
ATOM 1593 O O . GLU A 1 190 ? 5.922 2.569 -10.868 1.00 95.69 190 GLU A O 1
ATOM 1598 N N . ASN A 1 191 ? 6.229 3.970 -12.590 1.00 96.12 191 ASN A N 1
ATOM 1599 C CA . ASN A 1 191 ? 5.823 3.015 -13.598 1.00 96.12 191 ASN A CA 1
ATOM 1600 C C . ASN A 1 191 ? 7.067 2.262 -14.089 1.00 96.12 191 ASN A C 1
ATOM 1602 O O . ASN A 1 191 ? 8.119 2.848 -14.339 1.00 96.12 191 ASN A O 1
ATOM 1606 N N . TRP A 1 192 ? 6.967 0.944 -14.212 1.00 97.00 192 TRP A N 1
ATOM 1607 C CA . TRP A 1 192 ? 8.112 0.079 -14.453 1.00 97.00 192 TRP A CA 1
ATOM 1608 C C . TRP A 1 192 ? 7.804 -1.053 -15.431 1.00 97.00 192 TRP A C 1
ATOM 1610 O O . TRP A 1 192 ? 6.644 -1.351 -15.743 1.00 97.00 192 TRP A O 1
ATOM 1620 N N . ASP A 1 193 ? 8.874 -1.665 -15.937 1.00 97.19 193 ASP A N 1
ATOM 1621 C CA . ASP A 1 193 ? 8.809 -2.819 -16.826 1.00 97.19 193 ASP A CA 1
ATOM 1622 C C . ASP A 1 193 ? 8.268 -4.036 -16.067 1.00 97.19 193 ASP A C 1
ATOM 1624 O O . ASP A 1 193 ? 8.884 -4.528 -15.122 1.00 97.19 193 ASP A O 1
ATOM 1628 N N . CYS A 1 194 ? 7.109 -4.523 -16.500 1.00 98.06 194 CYS A N 1
ATOM 1629 C CA . CYS A 1 194 ? 6.383 -5.616 -15.867 1.00 98.06 194 CYS A CA 1
ATOM 1630 C C . CYS A 1 194 ? 7.160 -6.941 -15.807 1.00 98.06 194 CYS A C 1
ATOM 1632 O O . CYS A 1 194 ? 6.839 -7.781 -14.956 1.00 98.06 194 CYS A O 1
ATOM 1634 N N . ASP A 1 195 ? 8.151 -7.132 -16.682 1.00 97.94 195 ASP A N 1
ATOM 1635 C CA . ASP A 1 195 ? 8.988 -8.334 -16.728 1.00 97.94 195 ASP A CA 1
ATOM 1636 C C . ASP A 1 195 ? 10.212 -8.249 -15.799 1.00 97.94 195 ASP A C 1
ATOM 1638 O O . ASP A 1 195 ? 10.895 -9.256 -15.569 1.00 97.94 195 ASP A O 1
ATOM 1642 N N . ALA A 1 196 ? 10.461 -7.085 -15.187 1.00 98.25 196 ALA A N 1
ATOM 1643 C CA . ALA A 1 196 ? 11.478 -6.940 -14.154 1.00 98.25 196 ALA A CA 1
ATOM 1644 C C . ALA A 1 196 ? 11.147 -7.801 -12.927 1.00 98.25 196 ALA A C 1
ATOM 1646 O O . ALA A 1 196 ? 9.988 -8.012 -12.565 1.00 98.25 196 ALA A O 1
ATOM 1647 N N . ARG A 1 197 ? 12.186 -8.301 -12.255 1.00 98.38 197 ARG A N 1
ATOM 1648 C CA . ARG A 1 197 ? 12.035 -9.143 -11.064 1.00 98.38 197 ARG A CA 1
ATOM 1649 C C . ARG A 1 197 ? 12.334 -8.344 -9.804 1.00 98.38 197 ARG A C 1
ATOM 1651 O O . ARG A 1 197 ? 13.501 -8.114 -9.498 1.00 98.38 197 ARG A O 1
ATOM 1658 N N . LEU A 1 198 ? 11.287 -7.985 -9.071 1.00 98.62 198 LEU A N 1
ATOM 1659 C CA . LEU A 1 198 ? 11.356 -7.184 -7.848 1.00 98.62 198 LEU A CA 1
ATOM 1660 C C . LEU A 1 198 ? 10.767 -7.957 -6.667 1.00 98.62 198 LEU A C 1
ATOM 1662 O O . LEU A 1 198 ? 9.991 -8.902 -6.865 1.00 98.62 198 LEU A O 1
ATOM 1666 N N . ASN A 1 199 ? 11.131 -7.553 -5.451 1.00 98.62 199 ASN A N 1
ATOM 1667 C CA . ASN A 1 199 ? 10.339 -7.861 -4.263 1.00 98.62 199 ASN A CA 1
ATOM 1668 C C . ASN A 1 199 ? 8.960 -7.203 -4.375 1.00 98.62 199 ASN A C 1
ATOM 1670 O O . ASN A 1 199 ? 8.729 -6.369 -5.251 1.00 98.62 199 ASN A O 1
ATOM 1674 N N . PHE A 1 200 ? 8.006 -7.611 -3.548 1.00 98.62 200 PHE A N 1
ATOM 1675 C CA . PHE A 1 200 ? 6.624 -7.154 -3.681 1.00 98.62 200 PHE A CA 1
ATOM 1676 C C . PHE A 1 200 ? 5.884 -7.218 -2.356 1.00 98.62 200 PHE A C 1
ATOM 1678 O O . PHE A 1 200 ? 6.263 -7.989 -1.480 1.00 98.62 200 PHE A O 1
ATOM 1685 N N . ILE A 1 201 ? 4.835 -6.412 -2.217 1.00 98.50 201 ILE A N 1
ATOM 1686 C CA . ILE A 1 201 ? 4.046 -6.345 -0.987 1.00 98.50 201 ILE A CA 1
ATOM 1687 C C . ILE A 1 201 ? 2.676 -6.979 -1.238 1.00 98.50 201 ILE A C 1
ATOM 1689 O O . ILE A 1 201 ? 1.961 -6.584 -2.166 1.00 98.50 201 ILE A O 1
ATOM 1693 N N . CYS A 1 202 ? 2.308 -7.948 -0.406 1.00 97.81 202 CYS A N 1
ATOM 1694 C CA . CYS A 1 202 ? 0.959 -8.500 -0.342 1.00 97.81 202 CYS A CA 1
ATOM 1695 C C . CYS A 1 202 ? 0.182 -7.915 0.848 1.00 97.81 202 CYS A C 1
ATOM 1697 O O . CYS A 1 202 ? 0.777 -7.429 1.810 1.00 97.81 202 CYS A O 1
ATOM 1699 N N . TYR A 1 203 ? -1.142 -8.020 0.789 1.00 93.88 203 TYR A N 1
ATOM 1700 C CA . TYR A 1 203 ? -1.996 -8.100 1.977 1.00 93.88 203 TYR A CA 1
ATOM 1701 C C . TYR A 1 203 ? -2.192 -9.544 2.396 1.00 93.88 203 TYR A C 1
ATOM 1703 O O . TYR A 1 203 ? -2.437 -10.341 1.459 1.00 93.88 203 TYR A O 1
#

InterPro domains:
  IPR001304 C-type lectin-like [PF00059] (27-84)
  IPR001304 C-type lectin-like [PF00059] (98-203)
  IPR001304 C-type lectin-like [PS50041] (17-87)
  IPR001304 C-type lectin-like [PS50041] (85-203)
  IPR001304 C-type lectin-like [SM00034] (73-203)
  IPR016186 C-type lectin-like/link domain superfamily [G3DSA:3.10.100.10] (20-86)
  IPR016186 C-type lectin-like/link domain superfamily [G3DSA:3.10.100.10] (87-203)
  IPR016187 C-type lectin fold [SSF56436] (21-86)
  IPR016187 C-type lectin fold [SSF56436] (94-203)
  IPR018378 C-type lectin, conserved site [PS00615] (180-202)

Organism: Sparus aurata (NCBI:txid8175)

pLDDT: mean 86.13, std 16.49, range [28.42, 98.81]

Secondary structure (DSSP, 8-state):
-------------EEEETTEEEEEEEE-HHHHHHHHHHHSSEE-----HHHHHHHHHHTTT--SSEE------SS----S----EEEEEE--EEEEEEE-HHHHHHHHHHHSS-BPP--SHHHHHHHHHHT-STTS-SEEEEEEEEETTEEEETT----------SSS--GGGS-SS--EEEEETTS-EEEE-TTS-EEEEE-

=== Feature glossary ===
The record interleaves many kinds of information about one protein. Here is each kind framed as the question it answers.

Q: What does the local fold look like, residue by residue?
A: A 3Di character summarizes, for each residue, the relative orientation of the Cα frame of its nearest spatial neighbor. Because it encodes fold topology rather than chemistry, 3Di alignments detect remote structural similarity that sequence alignment misses.

Q: Which residues are in helices, strands, or loops?
A: Secondary structure is the local, repeating backbone conformation. DSSP classifies it into eight states by reading the hydrogen-bond network: three helix types (H, G, I), two β types (E, B), two non-regular types (T, S), and unstructured coil (-).

Q: How big and how compact is the whole molecule?
A: Three whole-structure scalars: the radius of gyration (RMS distance of Cα from centroid, in Å), the count of Cα–Cα contacts (pairs closer than 8 Å and separated by more than four residues in sequence — i.e. tertiary, not local, contacts), and the bounding-box dimensions. Together they distinguish compact globular folds from extended fibres or disordered chains.

Q: How confident is the AlphaFold model at each residue?
A: For AlphaFold models, the B-factor field carries pLDDT — the model's own estimate of loc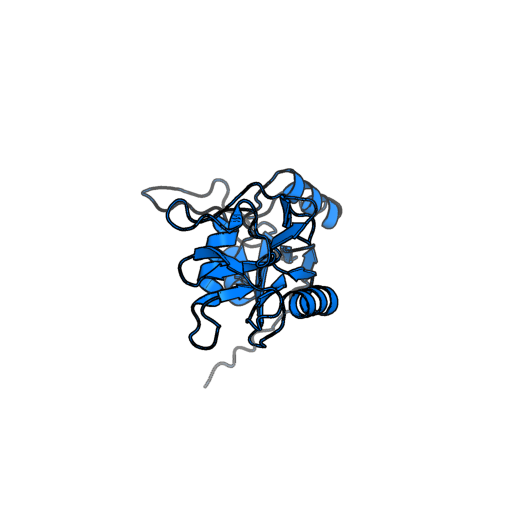al accuracy on a 0–100 scale. Regions with pLDDT<50 should be treated as essentially unmodeled; they often correspond to intrinsically disordered segments.

Q: What family and function is it annotated with?
A: Functional annotations link the protein to curated databases. InterPro entries identify conserved domains and families by matching the sequence against member-database signatures (Pfam, PROSITE, CDD, …). Gene Ontology (GO) terms describe molecular function, biological process, and cellular component in a controlled vocabulary. CATH places the structure in a hierarchical fold classification (Class/Architecture/Topology/Homologous-superfamily). The organism is the source species.

Q: What known structures does this most resemble?
A: Nearest PDB neighbors are the top structural matches found by Foldseek when searching this structure against the entire Protein Data Bank. Each hit reports a TM-score (0 to 1; >0.5 almost always implies the same fold) and an E-value. These are *structural* homologs — they may share no detectable sequence similarity.

Q: Which residues are buried vs exposed?
A: Solvent-accessible surface area (SASA) is the area in Å² traced out by the centre of a 1.4 Å probe sphere (a water molecule) rolled over the protein's van der Waals surface (Shrake–Rupley / Lee–Richards construction). Buried residues have near-zero SASA; fully exposed residues can exceed 200 Å². The total SASA scales roughly with the number of surface residues.

Q: What are the backbone torsion angles?
A: φ (phi) and ψ (psi) are the two rotatable backbone dihedrals per residue: φ is the C(i-1)–N–Cα–C torsion, ψ is the N–Cα–C–N(i+1) torsion, both in degrees on (−180°, 180°]. α-helical residues cluster near (−60°, −45°); β-strand residues near (−120°, +130°). A Ramachandran plot is simply a scatter of (φ, ψ) for every residue.

Q: Are the domains correctly placed relative to each other?
A: Predicted aligned error is AlphaFold's pairwise confidence. Unlike pLDDT (per-residue), PAE is per-residue-pair and captures whether two parts of the structure are correctly placed relative to each other. Units are ångströms of expected positional error.

Q: What if only a Cα trace is available?
A: P-SEA three-state annotation labels each residue as helix, strand, or coil based purely on the geometry of the Cα trace. It serves as a fallback when the full backbone (and thus DSSP) is unavailable.

Q: What is the amino-acid chain?
A: This is the polypeptide sequence — one letter per residue, N-terminus first. Length ranges from a few dozen residues for small domains to over a thousand for large multi-domain proteins.

Q: What do the rendered images show?
A: The six renders are orthographic views along the three Cartesian axes in both directions. Representation (cartoon, sticks, or surface) and color scheme (sequence-rainbow or by-chain) vary across proteins so the training set covers all the common visualization conventions.

Q: What do the diagnostic plots show?
A: Plot images: a contact map (which residues are close in 3D, as an N×N binary image), a Ramachandran scatter (backbone torsion angles, revealing secondary-structure composition at a glance), and — for AlphaFold structures — a PAE heatmap (pairwise prediction confidence).

Q: How mobile is each atom in the crystal?
A: B-factor (Debye–Waller factor) reflects atomic displacement in the crystal lattice. It is an experimental observable (units Å²), not a prediction; low values mean the atom is pinned down, high values mean it moves or is heterogeneous across the crystal.

Q: Where is each backbone atom in 3D?
A: The mmCIF table is the protein's shape written out atom by atom. For each backbone N, Cα, C, and carbonyl O, it records an (x, y, z) coordinate triple in Å plus the residue type, chain letter, and residue number.